Protein AF-0000000081110186 (afdb_homodimer)

Organism: NCBI:txid173218

Nearest PDB structures (foldseek):
  8xgl-assembly1_B  TM=8.588E-01  e=2.793E-09  Pyricularia oryzae
  8xgl-assembly1_A  TM=8.342E-01  e=3.459E-09  Pyricularia oryzae
  4ziu-assembly1_A  TM=5.899E-01  e=5.232E-03  Escherichia coli K-12
  7w9m-assembly1_B  TM=4.575E-01  e=4.690E-02  Homo sapiens
  5mhl-assembly2_B  TM=5.169E-01  e=7.989E-01  Homo sapiens

pLDDT: mean 92.13, std 15.27, range [37.5, 98.94]

Secondary structure (DSSP, 8-state):
---------------EEEEEEEEEESEE-TT-EEEEEEEEEEESS-EEEEEEEEEEEETT--TT--SEEEEEEE-TGGGSS-SS-EEEEEE--TTPPSEEEEEEEEEEEEETTTTEEEEEEEEEEEEE-SS--S-EEEEE-/---------------EEEEEEEEEESEE-TT-EEEEEEEEEEESS-EEEEEEEEEEEETT--TT--SEEEEEEE-TGGGSS-SS-EEEEEE--TTPPSEEEEEEEEEEEEETTTTEEEEEEEEEEEEE-SS--S-EEEEE-

InterPro domains:
  IPR045469 Nis1-like [PF19271] (15-127)

Foldseek 3Di:
DPPPPPPPPPPPQPWFKDFWKKKWFQEAEAFDKGKIKTAMATDSFFKFWFKKWKAKDPDPDDPPDRHHTFDMDTCGPVNGRDNDIDIDITTHHNPHDWFKMKMKMWIWMFDDPVTHIDIDMWMDIHTYDNHTDPDMDMTTD/DPPPPPPPPPPPQPWFKAFWKKKWFQEAEAFDKGKIKGAMATDSFFKFWFKKWKAKDPDPDDPPDRHHTFDMDTCGPVNGRDNDIDIDITTHHNPHDWFKMKMKMWIWMFDDPVTDIDIDMWIDIHTYDNHTDPDMDMTTD

Structure (mmCIF, N/CA/C/O backbone):
data_AF-0000000081110186-model_v1
#
loop_
_entity.id
_entity.type
_entity.pdbx_description
1 polymer 'Secreted protein NIS1'
#
loop_
_atom_site.group_PDB
_atom_site.id
_atom_site.type_symbol
_atom_site.label_atom_id
_atom_site.label_alt_id
_atom_site.label_comp_id
_atom_site.label_asym_id
_atom_site.label_entity_id
_atom_site.label_seq_id
_atom_site.pdbx_PDB_ins_code
_atom_site.Cartn_x
_atom_site.Cartn_y
_atom_site.Cartn_z
_atom_site.occupancy
_atom_site.B_iso_or_equiv
_atom_site.auth_seq_id
_atom_site.auth_comp_id
_atom_site.auth_asym_id
_atom_site.auth_atom_id
_atom_site.pdbx_PDB_model_num
ATOM 1 N N . MET A 1 1 ? 38.062 41.219 8.625 1 37.5 1 MET A N 1
ATOM 2 C CA . MET A 1 1 ? 38 40.125 7.633 1 37.5 1 MET A CA 1
ATOM 3 C C . MET A 1 1 ? 37.094 39 8.117 1 37.5 1 MET A C 1
ATOM 5 O O . MET A 1 1 ? 37.406 38.312 9.078 1 37.5 1 MET A O 1
ATOM 9 N N . LEU A 1 2 ? 35.719 39.219 8.242 1 40.12 2 LEU A N 1
ATOM 10 C CA . LEU A 1 2 ? 34.656 38.344 8.719 1 40.12 2 LEU A CA 1
ATOM 11 C C . LEU A 1 2 ? 34.562 37.062 7.871 1 40.12 2 LEU A C 1
ATOM 13 O O . LEU A 1 2 ? 34.344 37.156 6.656 1 40.12 2 LEU A O 1
ATOM 17 N N . PHE A 1 3 ? 35.469 36.062 8.164 1 45.97 3 PHE A N 1
ATOM 18 C CA . PHE A 1 3 ? 35.375 34.75 7.551 1 45.97 3 PHE A CA 1
ATOM 19 C C . PHE A 1 3 ? 33.969 34.219 7.617 1 45.97 3 PHE A C 1
ATOM 21 O O . PHE A 1 3 ? 33.406 34 8.703 1 45.97 3 PHE A O 1
ATOM 28 N N . ASN A 1 4 ? 33.125 34.531 6.695 1 43.5 4 ASN A N 1
ATOM 29 C CA . ASN A 1 4 ? 31.828 33.906 6.449 1 43.5 4 ASN A CA 1
ATOM 30 C C . ASN A 1 4 ? 31.969 32.375 6.328 1 43.5 4 ASN A C 1
ATOM 32 O O . ASN A 1 4 ? 32.5 31.875 5.332 1 43.5 4 ASN A O 1
ATOM 36 N N . VAL A 1 5 ? 32.219 31.703 7.426 1 47.94 5 VAL A N 1
ATOM 37 C CA . VAL A 1 5 ? 32.188 30.25 7.332 1 47.94 5 VAL A CA 1
ATOM 38 C C . VAL A 1 5 ? 30.781 29.812 6.926 1 47.94 5 VAL A C 1
ATOM 40 O O . VAL A 1 5 ? 29.844 29.875 7.723 1 47.94 5 VAL A O 1
ATOM 43 N N . ALA A 1 6 ? 30.469 30 5.668 1 47.84 6 ALA A N 1
ATOM 44 C CA . ALA A 1 6 ? 29.281 29.312 5.172 1 47.84 6 ALA A CA 1
ATOM 45 C C . ALA A 1 6 ? 29.281 27.844 5.582 1 47.84 6 ALA A C 1
ATOM 47 O O . ALA A 1 6 ? 30.219 27.109 5.27 1 47.84 6 ALA A O 1
ATOM 48 N N . ALA A 1 7 ? 28.609 27.469 6.625 1 50.12 7 ALA A N 1
ATOM 49 C CA . ALA A 1 7 ? 28.375 26.062 6.93 1 50.12 7 ALA A CA 1
ATOM 50 C C . ALA A 1 7 ? 27.984 25.297 5.672 1 50.12 7 ALA A C 1
ATOM 52 O O . ALA A 1 7 ? 26.938 25.547 5.074 1 50.12 7 ALA A O 1
ATOM 53 N N . ILE A 1 8 ? 28.969 24.844 4.855 1 45.97 8 ILE A N 1
ATOM 54 C CA . ILE A 1 8 ? 28.641 23.891 3.809 1 45.97 8 ILE A CA 1
ATOM 55 C C . ILE A 1 8 ? 27.812 22.75 4.395 1 45.97 8 ILE A C 1
ATOM 57 O O . ILE A 1 8 ? 28.297 21.984 5.238 1 45.97 8 ILE A O 1
ATOM 61 N N . ALA A 1 9 ? 26.562 22.953 4.609 1 44.81 9 ALA A N 1
ATOM 62 C CA . ALA A 1 9 ? 25.75 21.781 4.891 1 44.81 9 ALA A CA 1
ATOM 63 C C . ALA A 1 9 ? 26.141 20.609 4 1 44.81 9 ALA A C 1
ATOM 65 O O . ALA A 1 9 ? 25.984 20.656 2.779 1 44.81 9 ALA A O 1
ATOM 66 N N . SER A 1 10 ? 27.203 19.938 4.285 1 43.94 10 SER A N 1
ATOM 67 C CA . SER A 1 10 ? 27.5 18.688 3.584 1 43.94 10 SER A CA 1
ATOM 68 C C . SER A 1 10 ? 26.234 17.891 3.332 1 43.94 10 SER A C 1
ATOM 70 O O . SER A 1 10 ? 25.547 17.484 4.273 1 43.94 10 SER A O 1
ATOM 72 N N . LEU A 1 11 ? 25.484 18.172 2.27 1 50.16 11 LEU A N 1
ATOM 73 C CA . LEU A 1 11 ? 24.484 17.203 1.855 1 50.16 11 LEU A CA 1
ATOM 74 C C . LEU A 1 11 ? 24.984 15.773 2.045 1 50.16 11 LEU A C 1
ATOM 76 O O . LEU A 1 11 ? 25.781 15.281 1.242 1 50.16 11 LEU A O 1
ATOM 80 N N . LEU A 1 12 ? 25.422 15.398 3.279 1 47.81 12 LEU A N 1
ATOM 81 C CA . LEU A 1 12 ? 25.656 13.969 3.43 1 47.81 12 LEU A CA 1
ATOM 82 C C . LEU A 1 12 ? 24.688 13.156 2.582 1 47.81 12 LEU A C 1
ATOM 84 O O . LEU A 1 12 ? 23.469 13.273 2.746 1 47.81 12 LEU A O 1
ATOM 88 N N . ALA A 1 13 ? 25.094 12.883 1.358 1 53.81 13 ALA A N 1
ATOM 89 C CA . ALA A 1 13 ? 24.375 12.031 0.417 1 53.81 13 ALA A CA 1
ATOM 90 C C . ALA A 1 13 ? 23.906 10.742 1.091 1 53.81 13 ALA A C 1
ATOM 92 O O . ALA A 1 13 ? 24.734 9.898 1.467 1 53.81 13 ALA A O 1
ATOM 93 N N . VAL A 1 14 ? 22.922 10.805 2.137 1 62.5 14 VAL A N 1
ATOM 94 C CA . VAL A 1 14 ? 22.375 9.562 2.68 1 62.5 14 VAL A CA 1
ATOM 95 C C . VAL A 1 14 ? 22.062 8.594 1.541 1 62.5 14 VAL A C 1
ATOM 97 O O . VAL A 1 14 ? 21.469 8.992 0.531 1 62.5 14 VAL A O 1
ATOM 100 N N . ALA A 1 15 ? 22.828 7.543 1.383 1 73.38 15 ALA A N 1
ATOM 101 C CA . ALA A 1 15 ? 22.594 6.492 0.393 1 73.38 15 ALA A CA 1
ATOM 102 C C . ALA A 1 15 ? 21.109 6.129 0.319 1 73.38 15 ALA A C 1
ATOM 104 O O . ALA A 1 15 ? 20.469 5.902 1.349 1 73.38 15 ALA A O 1
ATOM 105 N N . ASN A 1 16 ? 20.516 6.402 -0.708 1 90.75 16 ASN A N 1
ATOM 106 C CA . ASN A 1 16 ? 19.125 6.043 -0.967 1 90.75 16 ASN A CA 1
ATOM 107 C C . ASN A 1 16 ? 19.016 4.789 -1.831 1 90.75 16 ASN A C 1
ATOM 109 O O . ASN A 1 16 ? 19.969 4.422 -2.516 1 90.75 16 ASN A O 1
ATOM 113 N N . ALA A 1 17 ? 17.969 4.051 -1.608 1 96.38 17 ALA A N 1
ATOM 114 C CA . ALA A 1 17 ? 17.688 2.85 -2.387 1 96.38 17 ALA A CA 1
ATOM 115 C C . ALA A 1 17 ? 16.219 2.803 -2.803 1 96.38 17 ALA A C 1
ATOM 117 O O . ALA A 1 17 ? 15.383 3.506 -2.232 1 96.38 17 ALA A O 1
ATOM 118 N N . ARG A 1 18 ? 15.969 2.039 -3.832 1 97.44 18 ARG A N 1
ATOM 119 C CA . ARG A 1 18 ? 14.602 1.788 -4.277 1 97.44 18 ARG A CA 1
ATOM 120 C C . ARG A 1 18 ? 14.422 0.338 -4.711 1 97.44 18 ARG A C 1
ATOM 122 O O . ARG A 1 18 ? 15.406 -0.37 -4.945 1 97.44 18 ARG A O 1
ATOM 129 N N . ILE A 1 19 ? 13.219 -0.135 -4.738 1 98.44 19 ILE A N 1
ATOM 130 C CA . ILE A 1 19 ? 12.891 -1.466 -5.238 1 98.44 19 ILE A CA 1
ATOM 131 C C . ILE A 1 19 ? 12.797 -1.438 -6.762 1 98.44 19 ILE A C 1
ATOM 133 O O . ILE A 1 19 ? 12.148 -0.558 -7.332 1 98.44 19 ILE A O 1
ATOM 137 N N . VAL A 1 20 ? 13.375 -2.455 -7.406 1 98.5 20 VAL A N 1
ATOM 138 C CA . VAL A 1 20 ? 13.461 -2.332 -8.859 1 98.5 20 VAL A CA 1
ATOM 139 C C . VAL A 1 20 ? 12.945 -3.607 -9.516 1 98.5 20 VAL A C 1
ATOM 141 O O . VAL A 1 20 ? 12.844 -3.682 -10.742 1 98.5 20 VAL A O 1
ATOM 144 N N . GLY A 1 21 ? 12.664 -4.645 -8.703 1 98.69 21 GLY A N 1
ATOM 145 C CA . GLY A 1 21 ? 12.234 -5.883 -9.336 1 98.69 21 GLY A CA 1
ATOM 146 C C . GLY A 1 21 ? 11.93 -6.988 -8.344 1 98.69 21 GLY A C 1
ATOM 147 O O . GLY A 1 21 ? 11.945 -6.758 -7.129 1 98.69 21 GLY A O 1
ATOM 148 N N . ILE A 1 22 ? 11.617 -8.133 -8.906 1 98.94 22 ILE A N 1
ATOM 149 C CA . ILE A 1 22 ? 11.414 -9.336 -8.109 1 98.94 22 ILE A CA 1
ATOM 150 C C . ILE A 1 22 ? 12.141 -10.508 -8.758 1 98.94 22 ILE A C 1
ATOM 152 O O . ILE A 1 22 ? 12.43 -10.492 -9.953 1 98.94 22 ILE A O 1
ATOM 156 N N . SER A 1 23 ? 12.43 -11.461 -7.926 1 98.94 23 SER A N 1
ATOM 157 C CA . SER A 1 23 ? 13.055 -12.711 -8.344 1 98.94 23 SER A CA 1
ATOM 158 C C . SER A 1 23 ? 12.406 -13.914 -7.66 1 98.94 23 SER A C 1
ATOM 160 O O . SER A 1 23 ? 12.148 -13.883 -6.457 1 98.94 23 SER A O 1
ATOM 162 N N 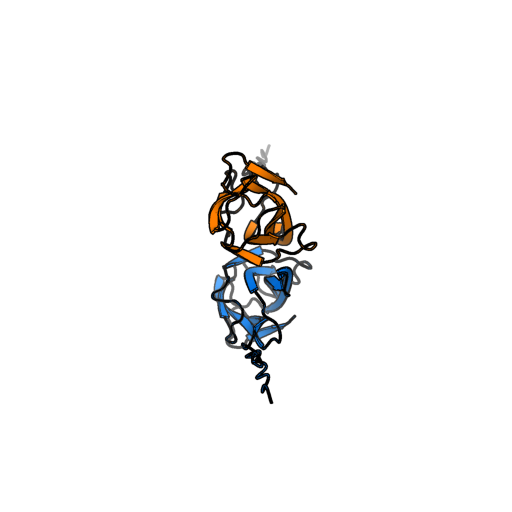. VAL A 1 24 ? 12.094 -14.906 -8.469 1 98.94 24 VAL A N 1
ATOM 163 C CA . VAL A 1 24 ? 11.477 -16.125 -7.973 1 98.94 24 VAL A CA 1
ATOM 164 C C . VAL A 1 24 ? 12.109 -17.344 -8.641 1 98.94 24 VAL A C 1
ATOM 166 O O . VAL A 1 24 ? 12.812 -17.203 -9.648 1 98.94 24 VAL A O 1
ATOM 169 N N . PRO A 1 25 ? 11.852 -18.562 -8.07 1 98.88 25 PRO A N 1
ATOM 170 C CA . PRO A 1 25 ? 12.352 -19.75 -8.773 1 98.88 25 PRO A CA 1
ATOM 171 C C . PRO A 1 25 ? 11.781 -19.875 -10.188 1 98.88 25 PRO A C 1
ATOM 173 O O . PRO A 1 25 ? 10.609 -19.562 -10.414 1 98.88 25 PRO A O 1
ATOM 176 N N . GLU A 1 26 ? 12.57 -20.422 -11.117 1 98.75 26 GLU A N 1
ATOM 177 C CA . GLU A 1 26 ? 12.156 -20.594 -12.508 1 98.75 26 GLU A CA 1
ATOM 178 C C . GLU A 1 26 ? 11.023 -21.609 -12.625 1 98.75 26 GLU A C 1
ATOM 180 O O . GLU A 1 26 ? 10.133 -21.453 -13.461 1 98.75 26 GLU A O 1
ATOM 185 N N . THR A 1 27 ? 11.109 -22.625 -11.945 1 98.88 27 THR A N 1
ATOM 186 C CA . THR A 1 27 ? 10.102 -23.672 -11.844 1 98.88 27 THR A CA 1
ATOM 187 C C . THR A 1 27 ? 9.578 -23.781 -10.414 1 98.88 27 THR A C 1
ATOM 189 O O . THR A 1 27 ? 10.359 -23.734 -9.461 1 98.88 27 THR A O 1
ATOM 192 N N . ILE A 1 28 ? 8.344 -23.891 -10.227 1 98.94 28 ILE A N 1
ATOM 193 C CA . ILE A 1 28 ? 7.754 -23.922 -8.891 1 98.94 28 ILE A CA 1
ATOM 194 C C . ILE A 1 28 ? 6.734 -25.062 -8.805 1 98.94 28 ILE A C 1
ATOM 196 O O . ILE A 1 28 ? 5.875 -25.188 -9.68 1 98.94 28 ILE A O 1
ATOM 200 N N . ALA A 1 29 ? 6.805 -25.875 -7.785 1 98.88 29 ALA A N 1
ATOM 201 C CA . ALA A 1 29 ? 5.852 -26.953 -7.574 1 98.88 29 ALA A CA 1
ATOM 202 C C . ALA A 1 29 ? 4.516 -26.422 -7.059 1 98.88 29 ALA A C 1
ATOM 204 O O . ALA A 1 29 ? 4.484 -25.547 -6.188 1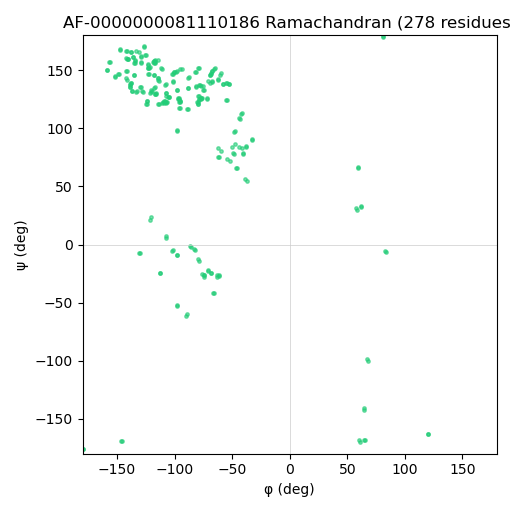 98.88 29 ALA A O 1
ATOM 205 N N . PRO A 1 30 ? 3.428 -26.969 -7.633 1 98.5 30 PRO A N 1
ATOM 206 C CA . PRO A 1 30 ? 2.141 -26.578 -7.047 1 98.5 30 PRO A CA 1
ATOM 207 C C . PRO A 1 30 ? 2.09 -26.797 -5.539 1 98.5 30 PRO A C 1
ATOM 209 O O . PRO A 1 30 ? 2.637 -27.781 -5.035 1 98.5 30 PRO A O 1
ATOM 212 N N . GLY A 1 31 ? 1.505 -25.797 -4.832 1 98.38 31 GLY A N 1
ATOM 213 C CA . GLY A 1 31 ? 1.296 -25.938 -3.4 1 98.38 31 GLY A CA 1
ATOM 214 C C . GLY A 1 31 ? 2.516 -25.578 -2.578 1 98.38 31 GLY A C 1
ATOM 215 O O . GLY A 1 31 ? 2.447 -25.5 -1.35 1 98.38 31 GLY A O 1
ATOM 216 N N . SER A 1 32 ? 3.607 -25.328 -3.188 1 98.44 32 SER A N 1
ATOM 217 C CA . SER A 1 32 ? 4.832 -25.031 -2.449 1 98.44 32 SER A CA 1
ATOM 218 C C . SER A 1 32 ? 4.875 -23.578 -2.002 1 98.44 32 SER A C 1
ATOM 220 O O . SER A 1 32 ? 4.277 -22.719 -2.641 1 98.44 32 SER A O 1
ATOM 222 N N . THR A 1 33 ? 5.496 -23.344 -0.88 1 98.81 33 THR A N 1
ATOM 223 C CA . THR A 1 33 ? 5.91 -22.016 -0.446 1 98.81 33 THR A CA 1
ATOM 224 C C . THR A 1 33 ? 7.363 -21.75 -0.83 1 98.81 33 THR A C 1
ATOM 226 O O . THR A 1 33 ? 8.258 -22.531 -0.484 1 98.81 33 THR A O 1
ATOM 229 N N . VAL A 1 34 ? 7.586 -20.703 -1.564 1 98.88 34 VAL A N 1
ATOM 230 C CA . VAL A 1 34 ? 8.938 -20.406 -2.039 1 98.88 34 VAL A CA 1
ATOM 231 C C . VAL A 1 34 ? 9.336 -19 -1.623 1 98.88 34 VAL A C 1
ATOM 233 O O . VAL A 1 34 ? 8.484 -18.188 -1.239 1 98.88 34 VAL A O 1
ATOM 236 N N . SER A 1 35 ? 10.625 -18.734 -1.682 1 98.69 35 SER A N 1
ATOM 237 C CA . SER A 1 35 ? 11.125 -17.375 -1.485 1 98.69 35 SER A CA 1
ATOM 238 C C . SER A 1 35 ? 10.953 -16.531 -2.748 1 98.69 35 SER A C 1
ATOM 240 O O . SER A 1 35 ? 11.32 -16.969 -3.842 1 98.69 35 SER A O 1
ATOM 242 N N . ALA A 1 36 ? 10.375 -15.445 -2.594 1 98.88 36 ALA A N 1
ATOM 243 C CA . ALA A 1 36 ? 10.43 -14.359 -3.57 1 98.88 36 ALA A CA 1
ATOM 244 C C . ALA A 1 36 ? 11.352 -13.242 -3.094 1 98.88 36 ALA A C 1
ATOM 246 O O . ALA A 1 36 ? 11.242 -12.781 -1.953 1 98.88 36 ALA A O 1
ATOM 247 N N . THR A 1 37 ? 12.258 -12.898 -3.918 1 98.88 37 THR A N 1
ATOM 248 C CA . THR A 1 37 ? 13.18 -11.82 -3.566 1 98.88 37 THR A CA 1
ATOM 249 C C . THR A 1 37 ? 12.719 -10.5 -4.176 1 98.88 37 THR A C 1
ATOM 251 O O . THR A 1 37 ? 12.445 -10.422 -5.375 1 98.88 37 THR A O 1
ATOM 254 N N . VAL A 1 38 ? 12.562 -9.461 -3.354 1 98.94 38 VAL A N 1
ATOM 255 C CA . VAL A 1 38 ? 12.359 -8.086 -3.781 1 98.94 38 VAL A CA 1
ATOM 256 C C . VAL A 1 38 ? 13.703 -7.387 -3.938 1 98.94 38 VAL A C 1
ATOM 258 O O . VAL A 1 38 ? 14.445 -7.223 -2.963 1 98.94 38 VAL A O 1
ATOM 261 N N . LEU A 1 39 ? 13.969 -7.008 -5.156 1 98.88 39 LEU A N 1
ATOM 262 C CA . LEU A 1 39 ? 15.289 -6.508 -5.512 1 98.88 39 LEU A CA 1
ATOM 263 C C . LEU A 1 39 ? 15.383 -5.004 -5.297 1 98.88 39 LEU A C 1
ATOM 265 O O . LEU A 1 39 ? 14.469 -4.262 -5.66 1 98.88 39 LEU A O 1
ATOM 269 N N . THR A 1 40 ? 16.469 -4.645 -4.688 1 98.25 40 THR A N 1
ATOM 270 C CA . THR A 1 40 ? 16.703 -3.229 -4.441 1 98.25 40 THR A CA 1
ATOM 271 C C . THR A 1 40 ? 17.953 -2.754 -5.176 1 98.25 40 THR A C 1
ATOM 273 O O . THR A 1 40 ? 18.766 -3.57 -5.621 1 98.25 40 THR A O 1
ATOM 276 N N . GLU A 1 41 ? 18.047 -1.489 -5.43 1 97.12 41 GLU A N 1
ATOM 277 C CA . GLU A 1 41 ? 19.25 -0.868 -5.98 1 97.12 41 GLU A CA 1
ATOM 278 C C . GLU A 1 41 ? 19.484 0.508 -5.363 1 97.12 41 GLU A C 1
ATOM 280 O O . GLU A 1 41 ? 18.562 1.114 -4.809 1 97.12 41 GLU A O 1
ATOM 285 N N . ASN A 1 42 ? 20.703 0.949 -5.477 1 96 42 ASN A N 1
ATOM 286 C CA . ASN A 1 42 ? 21 2.328 -5.105 1 96 42 ASN A CA 1
ATOM 287 C C . ASN A 1 42 ? 20.234 3.32 -5.98 1 96 42 ASN A C 1
ATOM 289 O O . ASN A 1 42 ? 20.047 3.08 -7.172 1 96 42 ASN A O 1
ATOM 293 N N . TYR A 1 43 ? 19.828 4.324 -5.297 1 94.44 43 TYR A N 1
ATOM 294 C CA . TYR A 1 43 ? 19.062 5.34 -6.004 1 94.44 43 TYR A CA 1
ATOM 295 C C . TYR A 1 43 ? 19.422 6.738 -5.516 1 94.44 43 TYR A C 1
ATOM 297 O O . TYR A 1 43 ? 19.797 6.918 -4.355 1 94.44 43 TYR A O 1
ATOM 305 N N . ILE A 1 44 ? 19.359 7.727 -6.324 1 90.06 44 ILE A N 1
ATOM 306 C CA . ILE A 1 44 ? 19.812 9.086 -6.039 1 90.06 44 ILE A CA 1
ATOM 307 C C . ILE A 1 44 ? 18.828 9.773 -5.105 1 90.06 44 ILE A C 1
ATOM 309 O O . ILE A 1 44 ? 19.203 10.641 -4.312 1 90.06 44 ILE A O 1
ATOM 313 N N . GLN A 1 45 ? 17.609 9.352 -5.184 1 90.94 45 GLN A N 1
ATOM 314 C CA . GLN A 1 45 ? 16.594 10.008 -4.375 1 90.94 45 GLN A CA 1
ATOM 315 C C . GLN A 1 45 ? 16.016 9.055 -3.328 1 90.94 45 GLN A C 1
ATOM 317 O O . GLN A 1 45 ? 16.078 7.84 -3.494 1 90.94 45 GLN A O 1
ATOM 322 N N . SER A 1 46 ? 15.445 9.68 -2.318 1 88.56 46 SER A N 1
ATOM 323 C CA . SER A 1 46 ? 14.727 8.867 -1.34 1 88.56 46 SER A CA 1
ATOM 324 C C . SER A 1 46 ? 13.391 8.383 -1.895 1 88.56 46 SER A C 1
ATOM 326 O O . SER A 1 46 ? 12.695 9.133 -2.584 1 88.56 46 SER A O 1
ATOM 328 N N . VAL A 1 47 ? 13.172 7.133 -1.691 1 95.31 47 VAL A N 1
ATOM 329 C CA . VAL A 1 47 ? 11.898 6.527 -2.068 1 95.31 47 VAL A CA 1
ATOM 330 C C . VAL A 1 47 ? 11.234 5.902 -0.841 1 95.31 47 VAL A C 1
ATOM 332 O O . VAL A 1 47 ? 11.906 5.254 -0.033 1 95.31 47 VAL A O 1
ATOM 335 N N . TYR A 1 48 ? 9.984 6.215 -0.638 1 97.5 48 TYR A N 1
ATOM 336 C CA . TYR A 1 48 ? 9.195 5.57 0.402 1 97.5 48 TYR A CA 1
ATOM 337 C C . TYR A 1 48 ? 8.352 4.438 -0.177 1 97.5 48 TYR A C 1
ATOM 339 O O . TYR A 1 48 ? 7.301 4.68 -0.774 1 97.5 48 TYR A O 1
ATOM 347 N N . ASP A 1 49 ? 8.805 3.195 -0.061 1 98.62 49 ASP A N 1
ATOM 348 C CA . ASP A 1 49 ? 8.031 2.023 -0.464 1 98.62 49 ASP A CA 1
ATOM 349 C C . ASP A 1 49 ? 7.016 1.638 0.609 1 98.62 49 ASP A C 1
ATOM 351 O O . ASP A 1 49 ? 7.391 1.319 1.739 1 98.62 49 ASP A O 1
ATOM 355 N N . VAL A 1 50 ? 5.754 1.597 0.215 1 98.88 50 VAL A N 1
ATOM 356 C CA . VAL A 1 50 ? 4.703 1.51 1.221 1 98.88 50 VAL A CA 1
ATOM 357 C C . VAL A 1 50 ? 4.262 0.057 1.383 1 98.88 50 VAL A C 1
ATOM 359 O O . VAL A 1 50 ? 4.203 -0.459 2.502 1 98.88 50 VAL A O 1
ATOM 362 N N . ALA A 1 51 ? 3.912 -0.601 0.327 1 98.94 51 ALA A N 1
ATOM 363 C CA . ALA A 1 51 ? 3.389 -1.964 0.358 1 98.94 51 ALA A CA 1
ATOM 364 C C . ALA A 1 51 ? 3.613 -2.668 -0.977 1 98.94 51 ALA A C 1
ATOM 366 O O . ALA A 1 51 ? 3.773 -2.016 -2.012 1 98.94 51 ALA A O 1
ATOM 367 N N . ILE A 1 52 ? 3.629 -3.949 -0.959 1 98.94 52 ILE A N 1
ATOM 368 C CA . ILE A 1 52 ? 3.783 -4.758 -2.164 1 98.94 52 ILE A CA 1
ATOM 369 C C . ILE A 1 52 ? 2.818 -5.941 -2.119 1 98.94 52 ILE A C 1
ATOM 371 O O . ILE A 1 52 ? 2.594 -6.523 -1.058 1 98.94 52 ILE A O 1
ATOM 375 N N . VAL A 1 53 ? 2.211 -6.262 -3.186 1 98.94 53 VAL A N 1
ATOM 376 C CA . VAL A 1 53 ? 1.302 -7.395 -3.34 1 98.94 53 VAL A CA 1
ATOM 377 C C . VAL A 1 53 ? 1.834 -8.344 -4.41 1 98.94 53 VAL A C 1
ATOM 379 O O . VAL A 1 53 ? 2.246 -7.902 -5.488 1 98.94 53 VAL A O 1
ATOM 382 N N . PHE A 1 54 ? 1.867 -9.625 -4.133 1 98.88 54 PHE A N 1
ATOM 383 C CA . PHE A 1 54 ? 2.207 -10.648 -5.113 1 98.88 54 PHE A CA 1
ATOM 384 C C . PHE A 1 54 ? 0.951 -11.336 -5.641 1 98.88 54 PHE A C 1
ATOM 386 O O . PHE A 1 54 ? 0.022 -11.609 -4.879 1 98.88 54 PHE A O 1
ATOM 393 N N . GLY A 1 55 ? 0.957 -11.594 -6.895 1 98.69 55 GLY A N 1
ATOM 394 C CA . GLY A 1 55 ? -0.133 -12.289 -7.559 1 98.69 55 GLY A CA 1
ATOM 395 C C . GLY A 1 55 ? 0.335 -13.461 -8.406 1 98.69 55 GLY A C 1
ATOM 396 O O . GLY A 1 55 ? 1.524 -13.578 -8.711 1 98.69 55 GLY A O 1
ATOM 397 N N . TYR A 1 56 ? -0.625 -14.32 -8.695 1 98.62 56 TYR A N 1
ATOM 398 C CA . TYR A 1 56 ? -0.432 -15.516 -9.516 1 98.62 56 TYR A CA 1
ATOM 399 C C . TYR A 1 56 ? -1.482 -15.594 -10.617 1 98.62 56 TYR A C 1
ATOM 401 O O . TYR A 1 56 ? -2.666 -15.352 -10.375 1 98.62 56 TYR A O 1
ATOM 409 N N . ALA A 1 57 ? -1.017 -15.906 -11.773 1 98.25 57 ALA A N 1
ATOM 410 C CA . ALA A 1 57 ? -1.933 -16.203 -12.875 1 98.25 57 ALA A CA 1
ATOM 411 C C . ALA A 1 57 ? -1.438 -17.406 -13.688 1 98.25 57 ALA A C 1
ATOM 413 O O . ALA A 1 57 ? -0.239 -17.531 -13.953 1 98.25 57 ALA A O 1
ATOM 414 N N . ASN A 1 58 ? -2.35 -18.25 -14.031 1 97.06 58 ASN A N 1
ATOM 415 C CA . ASN A 1 58 ? -2.006 -19.281 -15 1 97.06 58 ASN A CA 1
ATOM 416 C C . ASN A 1 58 ? -1.777 -18.688 -16.391 1 97.06 58 ASN A C 1
ATOM 418 O O . ASN A 1 58 ? -2.436 -17.719 -16.766 1 97.06 58 ASN A O 1
ATOM 422 N N . GLY A 1 59 ? -0.863 -19.266 -17.125 1 97.25 59 GLY A N 1
ATOM 423 C CA . GLY A 1 59 ? -0.58 -18.797 -18.469 1 97.25 59 GLY A CA 1
ATOM 424 C C . GLY A 1 59 ? -0.02 -17.375 -18.484 1 97.25 59 GLY A C 1
ATOM 425 O O . GLY A 1 59 ? 0.876 -17.047 -17.703 1 97.25 59 GLY A O 1
ATOM 426 N N . ALA A 1 60 ? -0.428 -16.562 -19.5 1 95 60 ALA A N 1
ATOM 427 C CA . ALA A 1 60 ? 0.152 -15.234 -19.719 1 95 60 ALA A CA 1
ATOM 428 C C . ALA A 1 60 ? -0.486 -14.195 -18.797 1 95 60 ALA A C 1
ATOM 430 O O . ALA A 1 60 ? 0.008 -13.07 -18.688 1 95 60 ALA A O 1
ATOM 431 N N . GLY A 1 61 ? -1.476 -14.586 -18.047 1 94.19 61 GLY A N 1
ATOM 432 C CA . GLY A 1 61 ? -2.174 -13.609 -17.219 1 94.19 61 GLY A CA 1
ATOM 433 C C . GLY A 1 61 ? -2.824 -12.508 -18.031 1 94.19 61 GLY A C 1
ATOM 434 O O . GLY A 1 61 ? -3.072 -12.664 -19.219 1 94.19 61 GLY A O 1
ATOM 435 N N . TRP A 1 62 ? -3.293 -11.469 -17.328 1 93.25 62 TRP A N 1
ATOM 436 C CA . TRP A 1 62 ? -3.922 -10.297 -17.922 1 93.25 62 TRP A CA 1
ATOM 437 C C . TRP A 1 62 ? -3.066 -9.055 -17.688 1 93.25 62 TRP A C 1
ATOM 439 O O . TRP A 1 62 ? -2.465 -8.883 -16.625 1 93.25 62 TRP A O 1
ATOM 449 N N . PRO A 1 63 ? -3.014 -8.172 -18.641 1 90.31 63 PRO A N 1
ATOM 450 C CA . PRO A 1 63 ? -2.182 -6.977 -18.5 1 90.31 63 PRO A CA 1
ATOM 451 C C . PRO A 1 63 ? -2.553 -6.148 -17.266 1 90.31 63 PRO A C 1
ATOM 453 O O . PRO A 1 63 ? -3.736 -6.012 -16.938 1 90.31 63 PRO A O 1
ATOM 456 N N . GLU A 1 64 ? -1.527 -5.688 -16.594 1 90.88 64 GLU A N 1
ATOM 457 C CA . GLU A 1 64 ? -1.63 -4.746 -15.484 1 90.88 64 GLU A CA 1
ATOM 458 C C . GLU A 1 64 ? -2.51 -5.297 -14.367 1 90.88 64 GLU A C 1
ATOM 460 O O . GLU A 1 64 ? -3.281 -4.559 -13.75 1 90.88 64 GLU A O 1
ATOM 465 N N . SER A 1 65 ? -2.494 -6.562 -14.273 1 95.44 65 SER A N 1
ATOM 466 C CA . SER A 1 65 ? -3.266 -7.223 -13.227 1 95.44 65 SER A CA 1
ATOM 467 C C . SER A 1 65 ? -2.418 -8.25 -12.477 1 95.44 65 SER A C 1
ATOM 469 O O . SER A 1 65 ? -1.346 -8.633 -12.945 1 95.44 65 SER A O 1
ATOM 471 N N . LEU A 1 66 ? -2.971 -8.656 -11.336 1 98.19 66 LEU A N 1
ATOM 472 C CA . LEU A 1 66 ? -2.229 -9.586 -10.492 1 98.19 66 LEU A CA 1
ATOM 473 C C . LEU A 1 66 ? -2.756 -11.008 -10.648 1 98.19 66 LEU A C 1
ATOM 475 O O . LEU A 1 66 ? -2.148 -11.961 -10.156 1 98.19 66 LEU A O 1
ATOM 479 N N . GLY A 1 67 ? -3.848 -11.227 -11.422 1 96.69 67 GLY A N 1
ATOM 480 C CA . GLY A 1 67 ? -4.531 -12.508 -11.43 1 96.69 67 GLY A CA 1
ATOM 481 C C . GLY A 1 67 ? -5.223 -12.828 -10.117 1 96.69 67 GLY A C 1
ATOM 482 O O . GLY A 1 67 ? -6.316 -12.32 -9.852 1 96.69 67 GLY A O 1
ATOM 483 N N . SER A 1 68 ? -4.629 -13.609 -9.281 1 96.44 68 SER A N 1
ATOM 484 C CA . SER A 1 68 ? -5.047 -13.844 -7.902 1 96.44 68 SER A CA 1
ATOM 485 C C . SER A 1 68 ? -4.008 -13.32 -6.914 1 96.44 68 SER A C 1
ATOM 487 O O . SER A 1 68 ? -2.803 -13.445 -7.152 1 96.44 68 SER A O 1
ATOM 489 N N . VAL A 1 69 ? -4.527 -12.766 -5.859 1 97.88 69 VAL A N 1
ATOM 490 C CA . VAL A 1 69 ? -3.602 -12.289 -4.832 1 97.88 69 VAL A CA 1
ATOM 491 C C . VAL A 1 69 ? -3.088 -13.477 -4.016 1 97.88 69 VAL A C 1
ATOM 493 O O . VAL A 1 69 ? -3.879 -14.242 -3.461 1 97.88 69 VAL A O 1
ATOM 496 N N . ILE A 1 70 ? -1.825 -13.578 -3.936 1 97.69 70 ILE A N 1
ATOM 497 C CA . ILE A 1 70 ? -1.331 -14.703 -3.145 1 97.69 70 ILE A CA 1
ATOM 498 C C . ILE A 1 70 ? -0.648 -14.18 -1.882 1 97.69 70 ILE A C 1
ATOM 500 O O . ILE A 1 70 ? -0.515 -14.906 -0.896 1 97.69 70 ILE A O 1
ATOM 504 N N . SER A 1 71 ? -0.163 -12.969 -1.905 1 98.12 71 SER A N 1
ATOM 505 C CA . SER A 1 71 ? 0.343 -12.359 -0.679 1 98.12 71 SER A CA 1
ATOM 506 C C . SER A 1 71 ? 0.367 -10.844 -0.787 1 98.12 71 SER A C 1
ATOM 508 O O . SER A 1 71 ? 0.501 -10.289 -1.883 1 98.12 71 SER A O 1
ATOM 510 N N . SER A 1 72 ? 0.209 -10.164 0.282 1 98.69 72 SER A N 1
ATOM 511 C CA . SER A 1 72 ? 0.421 -8.727 0.43 1 98.69 72 SER A CA 1
ATOM 512 C C . SER A 1 72 ? 1.194 -8.406 1.706 1 98.69 72 SER A C 1
ATOM 514 O O . SER A 1 72 ? 1.048 -9.102 2.715 1 98.69 72 SER A O 1
ATOM 516 N N . SER A 1 73 ? 2.006 -7.391 1.622 1 98.5 73 SER A N 1
ATOM 517 C CA . SER A 1 73 ? 2.783 -7.051 2.809 1 98.5 73 SER A CA 1
ATOM 518 C C . SER A 1 73 ? 3.053 -5.551 2.883 1 98.5 73 SER A C 1
ATOM 520 O O . SER A 1 73 ? 3.209 -4.891 1.852 1 98.5 73 SER A O 1
ATOM 522 N N . TYR A 1 74 ? 3.094 -5.105 4.113 1 98.69 74 TYR A N 1
ATOM 523 C CA . TYR A 1 74 ? 3.52 -3.742 4.414 1 98.69 74 TYR A CA 1
ATOM 524 C C . TYR A 1 74 ? 5.039 -3.625 4.383 1 98.69 74 TYR A C 1
ATOM 526 O O . TYR A 1 74 ? 5.746 -4.484 4.918 1 98.69 74 TYR A O 1
ATOM 534 N N . LEU A 1 75 ? 5.531 -2.713 3.6 1 98.75 75 LEU A N 1
ATOM 535 C CA . LEU A 1 75 ? 6.945 -2.361 3.68 1 98.75 75 LEU A CA 1
ATOM 536 C C . LEU A 1 75 ? 7.168 -1.235 4.684 1 98.75 75 LEU A C 1
ATOM 538 O O . LEU A 1 75 ? 7.762 -1.452 5.746 1 98.75 75 LEU A O 1
ATOM 542 N N . GLY A 1 76 ? 6.543 -0.088 4.398 1 97.62 76 GLY A N 1
ATOM 543 C CA . GLY A 1 76 ? 6.641 1.018 5.34 1 97.62 76 GLY A CA 1
ATOM 544 C C . GLY A 1 76 ? 8.047 1.563 5.477 1 97.62 76 GLY A C 1
ATOM 545 O O . GLY A 1 76 ? 8.93 1.235 4.68 1 97.62 76 GLY A O 1
ATOM 546 N N . PRO A 1 77 ? 8.18 2.416 6.523 1 95.75 77 PRO A N 1
ATOM 547 C CA . PRO A 1 77 ? 9.477 3.088 6.66 1 95.75 77 PRO A CA 1
ATOM 548 C C . PRO A 1 77 ? 10.617 2.115 6.922 1 95.75 77 PRO A C 1
ATOM 550 O O . PRO A 1 77 ? 11.766 2.385 6.547 1 95.75 77 PRO A O 1
ATOM 553 N N . ASP A 1 78 ? 10.352 0.938 7.547 1 96.56 78 ASP A N 1
ATOM 554 C CA . ASP A 1 78 ? 11.414 0.021 7.957 1 96.56 78 ASP A CA 1
ATOM 555 C C . ASP A 1 78 ? 12 -0.714 6.758 1 96.56 78 ASP A C 1
ATOM 557 O O . ASP A 1 78 ? 13.141 -1.188 6.809 1 96.56 78 ASP A O 1
ATOM 561 N N . GLU A 1 79 ? 11.227 -0.854 5.734 1 97.69 79 GLU A N 1
ATOM 562 C CA . GLU A 1 79 ? 11.711 -1.601 4.574 1 97.69 79 GLU A CA 1
ATOM 563 C C . GLU A 1 79 ? 11.703 -0.732 3.318 1 97.69 79 GLU A C 1
ATOM 565 O O . GLU A 1 79 ? 11.578 -1.243 2.205 1 97.69 79 GLU A O 1
ATOM 570 N N . SER A 1 80 ? 11.75 0.554 3.508 1 96.38 80 SER A N 1
ATOM 571 C CA . SER A 1 80 ? 11.984 1.524 2.443 1 96.38 80 SER A CA 1
ATOM 572 C C . SER A 1 80 ? 13.422 2.037 2.475 1 96.38 80 SER A C 1
ATOM 574 O O . SER A 1 80 ? 14.023 2.148 3.545 1 96.38 80 SER A O 1
ATOM 576 N N . ASN A 1 81 ? 13.945 2.324 1.305 1 94.62 81 ASN A N 1
ATOM 577 C CA . ASN A 1 81 ? 15.281 2.902 1.187 1 94.62 81 ASN A CA 1
ATOM 578 C C . ASN A 1 81 ? 16.344 1.968 1.752 1 94.62 81 ASN A C 1
ATOM 580 O O . ASN A 1 81 ? 17.297 2.422 2.389 1 94.62 81 ASN A O 1
ATOM 584 N N . VAL A 1 82 ? 16.141 0.739 1.652 1 95.44 82 VAL A N 1
ATOM 585 C CA . VAL A 1 82 ? 17.141 -0.227 2.123 1 95.44 82 VAL A CA 1
ATOM 586 C C . VAL A 1 82 ? 17.938 -0.757 0.94 1 95.44 82 VAL A C 1
ATOM 588 O O . VAL A 1 82 ? 17.406 -0.953 -0.151 1 95.44 82 VAL A O 1
ATOM 591 N N . THR A 1 83 ? 19.156 -1.083 1.143 1 94.5 83 THR A N 1
ATOM 592 C CA . THR A 1 83 ? 20.047 -1.478 0.054 1 94.5 83 THR A CA 1
ATOM 593 C C . THR A 1 83 ? 20.141 -2.998 -0.043 1 94.5 83 THR A C 1
ATOM 595 O O . THR A 1 83 ? 20.766 -3.529 -0.961 1 94.5 83 THR A O 1
ATOM 598 N N . TYR A 1 84 ? 19.609 -3.707 0.918 1 97.31 84 TYR A N 1
ATOM 599 C CA . TYR A 1 84 ? 19.594 -5.164 0.852 1 97.31 84 TYR A CA 1
ATOM 600 C C . TYR A 1 84 ? 18.281 -5.664 0.241 1 97.31 84 TYR A C 1
ATOM 602 O O . TYR A 1 84 ? 17.25 -4.988 0.324 1 97.31 84 TYR A O 1
ATOM 610 N N . ASN A 1 85 ? 18.359 -6.742 -0.357 1 98.62 85 ASN A N 1
ATOM 611 C CA . ASN A 1 85 ? 17.156 -7.352 -0.898 1 98.62 85 ASN A CA 1
ATOM 612 C C . ASN A 1 85 ? 16.219 -7.82 0.212 1 98.62 85 ASN A C 1
ATOM 614 O O . ASN A 1 85 ? 16.672 -8.219 1.285 1 98.62 85 ASN A O 1
ATOM 618 N N . ILE A 1 86 ? 14.977 -7.793 -0.047 1 98.81 86 ILE A N 1
ATOM 619 C CA . ILE A 1 86 ? 13.961 -8.203 0.915 1 98.81 86 ILE A CA 1
ATOM 620 C C . ILE A 1 86 ? 13.367 -9.547 0.492 1 98.81 86 ILE A C 1
ATOM 622 O O . ILE A 1 86 ? 12.977 -9.727 -0.666 1 98.81 86 ILE A O 1
ATOM 626 N N . THR A 1 87 ? 13.289 -10.484 1.377 1 98.81 87 THR A N 1
ATOM 627 C CA . THR A 1 87 ? 12.711 -11.781 1.072 1 98.81 87 THR A CA 1
ATOM 628 C C . THR A 1 87 ? 11.25 -11.852 1.533 1 98.81 87 THR A C 1
ATOM 630 O O . THR A 1 87 ? 10.93 -11.406 2.637 1 98.81 87 THR A O 1
ATOM 633 N N . ARG A 1 88 ? 10.43 -12.328 0.691 1 98.81 88 ARG A N 1
ATOM 634 C CA . ARG A 1 88 ? 9.047 -12.688 1.009 1 98.81 88 ARG A CA 1
ATOM 635 C C . ARG A 1 88 ? 8.781 -14.156 0.678 1 98.81 88 ARG A C 1
ATOM 637 O O . ARG A 1 88 ? 9.383 -14.703 -0.246 1 98.81 88 ARG A O 1
ATOM 644 N N . HIS A 1 89 ? 7.836 -14.734 1.419 1 98.81 89 HIS A N 1
ATOM 645 C CA . HIS A 1 89 ? 7.418 -16.094 1.124 1 98.81 89 HIS A CA 1
ATOM 646 C C . HIS A 1 89 ? 6.035 -16.125 0.481 1 98.81 89 HIS A C 1
ATOM 648 O O . HIS A 1 89 ? 5.074 -15.602 1.043 1 98.81 89 HIS A O 1
ATOM 654 N N . ILE A 1 90 ? 6.02 -16.703 -0.666 1 98.81 90 ILE A N 1
ATOM 655 C CA . ILE A 1 90 ? 4.75 -16.797 -1.382 1 98.81 90 ILE A CA 1
ATOM 656 C C . ILE A 1 90 ? 4.379 -18.266 -1.58 1 98.81 90 ILE A C 1
ATOM 658 O O . ILE A 1 90 ? 5.25 -19.125 -1.784 1 98.81 90 ILE A O 1
ATOM 662 N N . THR A 1 91 ? 3.135 -18.562 -1.54 1 98.75 91 THR A N 1
ATOM 663 C CA . THR A 1 91 ? 2.629 -19.922 -1.72 1 98.75 91 THR A CA 1
ATOM 664 C C . THR A 1 91 ? 1.812 -20.031 -3.004 1 98.75 91 THR A C 1
ATOM 666 O O . THR A 1 91 ? 0.842 -19.297 -3.191 1 98.75 91 THR A O 1
ATOM 669 N N . ILE A 1 92 ? 2.234 -20.875 -3.857 1 98.69 92 ILE A N 1
ATOM 670 C CA . ILE A 1 92 ? 1.491 -21.156 -5.078 1 98.69 92 ILE A CA 1
ATOM 671 C C . ILE A 1 92 ? 0.321 -22.094 -4.77 1 98.69 92 ILE A C 1
ATOM 673 O O . ILE A 1 92 ? 0.471 -23.062 -4.02 1 98.69 92 ILE A O 1
ATOM 677 N N . PRO A 1 93 ? -0.83 -21.812 -5.34 1 97.81 93 PRO A N 1
ATOM 678 C CA . PRO A 1 93 ? -1.964 -22.703 -5.078 1 97.81 93 PRO A CA 1
ATOM 679 C C . PRO A 1 93 ? -1.655 -24.156 -5.402 1 97.81 93 PRO A C 1
ATOM 681 O O . PRO A 1 93 ? -1.004 -24.453 -6.41 1 97.81 93 PRO A O 1
ATOM 684 N N . ALA A 1 94 ? -2.096 -25.078 -4.551 1 97.94 94 ALA A N 1
ATOM 685 C CA . ALA A 1 94 ? -1.893 -26.5 -4.789 1 97.94 94 ALA A CA 1
ATOM 686 C C . ALA A 1 94 ? -2.586 -26.953 -6.074 1 97.94 94 ALA A C 1
ATOM 688 O O . ALA A 1 94 ? -2.172 -27.922 -6.703 1 97.94 94 ALA A O 1
ATOM 689 N N . SER A 1 95 ? -3.625 -26.25 -6.461 1 97.5 95 SER A N 1
ATOM 690 C CA . SER A 1 95 ? -4.43 -26.609 -7.629 1 97.5 95 SER A CA 1
ATOM 691 C C . SER A 1 95 ? -3.838 -26.016 -8.906 1 97.5 95 SER A C 1
ATOM 693 O O . SER A 1 95 ? -4.422 -26.141 -9.984 1 97.5 95 SER A O 1
ATOM 695 N N . ALA A 1 96 ? -2.736 -25.266 -8.75 1 98.12 96 ALA A N 1
ATOM 696 C CA . ALA A 1 96 ? -2.15 -24.641 -9.938 1 98.12 96 ALA A CA 1
ATOM 697 C C . ALA A 1 96 ? -1.855 -25.672 -11.016 1 98.12 96 ALA A C 1
ATOM 699 O O . ALA A 1 96 ? -1.146 -26.656 -10.766 1 98.12 96 ALA A O 1
ATOM 700 N N . PRO A 1 97 ? -2.393 -25.453 -12.188 1 98.06 97 PRO A N 1
ATOM 701 C CA . PRO A 1 97 ? -2.068 -26.406 -13.266 1 98.06 97 PRO A CA 1
ATOM 702 C C . PRO A 1 97 ? -0.608 -26.312 -13.703 1 98.06 97 PRO A C 1
ATOM 704 O O . PRO A 1 97 ? -0.029 -25.234 -13.727 1 98.06 97 PRO A O 1
ATOM 707 N N . LYS A 1 98 ? -0.082 -27.438 -14.078 1 98.44 98 LYS A N 1
ATOM 708 C CA . LYS A 1 98 ? 1.27 -27.438 -14.633 1 98.44 98 LYS A CA 1
ATOM 709 C C . LYS A 1 98 ? 1.326 -26.672 -15.953 1 98.44 98 LYS A C 1
ATOM 711 O O . LYS A 1 98 ? 0.36 -26.672 -16.719 1 9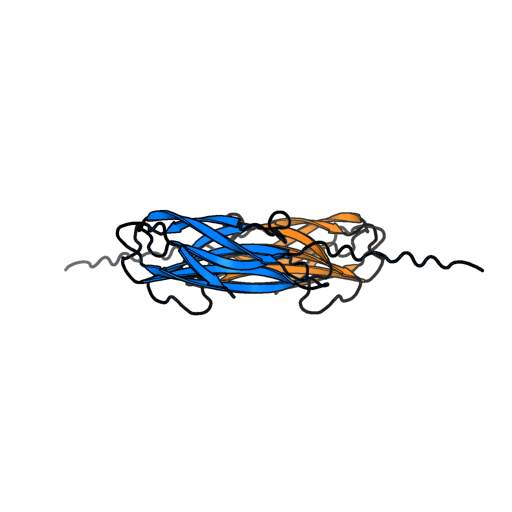8.44 98 LYS A O 1
ATOM 716 N N . GLY A 1 99 ? 2.518 -26.141 -16.172 1 98.69 99 GLY A N 1
ATOM 717 C CA . GLY A 1 99 ? 2.705 -25.344 -17.375 1 98.69 99 GLY A CA 1
ATOM 718 C C . GLY A 1 99 ? 3.115 -23.906 -17.078 1 98.69 99 GLY A C 1
ATOM 719 O O . GLY A 1 99 ? 3.66 -23.625 -16.016 1 98.69 99 GLY A O 1
ATOM 720 N N . ASP A 1 100 ? 2.947 -23.031 -18.109 1 98.69 100 ASP A N 1
ATOM 721 C CA . ASP A 1 100 ? 3.359 -21.641 -18 1 98.69 100 ASP A CA 1
ATOM 722 C C . ASP A 1 100 ? 2.479 -20.891 -16.984 1 98.69 100 ASP A C 1
ATOM 724 O O . ASP A 1 100 ? 1.265 -21.094 -16.953 1 98.69 100 ASP A O 1
ATOM 728 N N . ALA A 1 101 ? 3.07 -20.078 -16.25 1 98.69 101 ALA A N 1
ATOM 729 C CA . ALA A 1 101 ? 2.375 -19.203 -15.297 1 98.69 101 ALA A CA 1
ATOM 730 C C . ALA A 1 101 ? 3.102 -17.875 -15.141 1 98.69 101 ALA A C 1
ATOM 732 O O . ALA A 1 101 ? 4.215 -17.703 -15.648 1 98.69 101 ALA A O 1
ATOM 733 N N . LEU A 1 102 ? 2.404 -16.969 -14.516 1 98.5 102 LEU A N 1
ATOM 734 C CA . LEU A 1 102 ? 2.963 -15.648 -14.25 1 98.5 102 LEU A CA 1
ATOM 735 C C . LEU A 1 102 ? 2.924 -15.328 -12.758 1 98.5 102 LEU A C 1
ATOM 737 O O . LEU A 1 102 ? 1.883 -15.477 -12.117 1 98.5 102 LEU A O 1
ATOM 741 N N . ILE A 1 103 ? 4.082 -15.023 -12.172 1 98.56 103 ILE A N 1
ATOM 742 C CA . ILE A 1 103 ? 4.145 -14.383 -10.859 1 98.56 103 ILE A CA 1
ATOM 743 C C . ILE A 1 103 ? 4.289 -12.875 -11.031 1 98.56 103 ILE A C 1
ATOM 745 O O . ILE A 1 103 ? 5.207 -12.406 -11.703 1 98.56 103 ILE A O 1
ATOM 749 N N . SER A 1 104 ? 3.42 -12.148 -10.492 1 98.5 104 SER A N 1
ATOM 750 C CA . SER A 1 104 ? 3.439 -10.688 -10.594 1 98.5 104 SER A CA 1
ATOM 751 C C . SER A 1 104 ? 3.584 -10.047 -9.211 1 98.5 104 SER A C 1
ATOM 753 O O . SER A 1 104 ? 3.291 -10.68 -8.195 1 98.5 104 SER A O 1
ATOM 755 N N . ALA A 1 105 ? 4.039 -8.883 -9.188 1 98.75 105 ALA A N 1
ATOM 756 C CA . ALA A 1 105 ? 4.039 -8.039 -8 1 98.75 105 ALA A CA 1
ATOM 757 C C . ALA A 1 105 ? 3.66 -6.602 -8.344 1 98.75 105 ALA A C 1
ATOM 759 O O . ALA A 1 105 ? 4.086 -6.074 -9.375 1 98.75 105 ALA A O 1
ATOM 760 N N . SER A 1 106 ? 2.838 -6.02 -7.594 1 98.81 106 SER A N 1
ATOM 761 C CA . SER A 1 106 ? 2.494 -4.602 -7.656 1 98.81 106 SER A CA 1
ATOM 762 C C . SER A 1 106 ? 3.033 -3.85 -6.445 1 98.81 106 SER A C 1
ATOM 764 O O . SER A 1 106 ? 2.742 -4.211 -5.301 1 98.81 106 SER A O 1
ATOM 766 N N . LEU A 1 107 ? 3.854 -2.828 -6.715 1 98.88 107 LEU A N 1
ATOM 767 C CA . LEU A 1 107 ? 4.535 -2.055 -5.684 1 98.88 107 LEU A CA 1
ATOM 768 C C . LEU A 1 107 ? 3.949 -0.651 -5.578 1 98.88 107 LEU A C 1
ATOM 770 O O . LEU A 1 107 ? 3.879 0.074 -6.574 1 98.88 107 LEU A O 1
ATOM 774 N N . TYR A 1 108 ? 3.5 -0.327 -4.379 1 98.94 108 TYR A N 1
ATOM 775 C CA . TYR A 1 108 ? 3.062 1.022 -4.043 1 98.94 108 TYR A CA 1
ATOM 776 C C . TYR A 1 108 ? 4.184 1.81 -3.375 1 98.94 108 TYR A C 1
ATOM 778 O O . TYR A 1 108 ? 4.656 1.437 -2.299 1 98.94 108 TYR A O 1
ATOM 786 N N . SER A 1 109 ? 4.586 2.91 -4.059 1 98.69 109 SER A N 1
ATOM 787 C CA . SER A 1 109 ? 5.676 3.732 -3.543 1 98.69 109 SER A CA 1
ATOM 788 C C . SER A 1 109 ? 5.348 5.219 -3.654 1 98.69 109 SER A C 1
ATOM 790 O O . SER A 1 109 ? 4.422 5.602 -4.375 1 98.69 109 SER A O 1
ATOM 792 N N . LEU A 1 110 ? 6.047 6.047 -2.912 1 98.31 110 LEU A N 1
ATOM 793 C CA . LEU A 1 110 ? 5.992 7.504 -2.939 1 98.31 110 LEU A CA 1
ATOM 794 C C . LEU A 1 110 ? 7.332 8.094 -3.369 1 98.31 110 LEU A C 1
ATOM 796 O O . LEU A 1 110 ? 8.375 7.73 -2.828 1 98.31 110 LEU A O 1
ATOM 800 N N . TYR A 1 111 ? 7.266 8.977 -4.32 1 95.38 111 TYR A N 1
ATOM 801 C CA . TYR A 1 111 ? 8.492 9.508 -4.898 1 95.38 111 TYR A CA 1
ATOM 802 C C . TYR A 1 111 ? 8.539 11.031 -4.777 1 95.38 111 TYR A C 1
ATOM 804 O O . TYR A 1 111 ? 7.492 11.688 -4.762 1 95.38 111 TYR A O 1
ATOM 812 N N . GLY A 1 112 ? 9.812 11.547 -4.762 1 91.06 112 GLY A N 1
ATOM 813 C CA . GLY A 1 112 ? 10.062 12.977 -4.875 1 91.06 112 GLY A CA 1
ATOM 814 C C . GLY A 1 112 ? 9.875 13.719 -3.564 1 91.06 112 GLY A C 1
ATOM 815 O O . GLY A 1 112 ? 9.5 13.117 -2.555 1 91.06 112 GLY A O 1
ATOM 816 N N . ALA A 1 113 ? 10.102 14.984 -3.648 1 88.5 113 ALA A N 1
ATOM 817 C CA . ALA A 1 113 ? 10.086 15.844 -2.465 1 88.5 113 ALA A CA 1
ATOM 818 C C . ALA A 1 113 ? 8.68 15.977 -1.902 1 88.5 113 ALA A C 1
ATOM 820 O O . ALA A 1 113 ? 8.5 16.188 -0.701 1 88.5 113 ALA A O 1
ATOM 821 N N . THR A 1 114 ? 7.672 15.766 -2.777 1 92.25 114 THR A N 1
ATOM 822 C CA . THR A 1 114 ? 6.305 15.945 -2.307 1 92.25 114 THR A CA 1
ATOM 823 C C . THR A 1 114 ? 5.605 14.594 -2.162 1 92.25 114 THR A C 1
ATOM 825 O O . THR A 1 114 ? 4.391 14.531 -1.978 1 92.25 114 THR A O 1
ATOM 828 N N . TYR A 1 115 ? 6.289 13.562 -2.338 1 96.44 115 TYR A N 1
ATOM 829 C CA . TYR A 1 115 ? 5.809 12.203 -2.121 1 96.44 115 TYR A CA 1
ATOM 830 C C . TYR A 1 115 ? 4.605 11.898 -3.008 1 96.44 115 TYR A C 1
ATOM 832 O O . TYR A 1 115 ? 3.514 11.609 -2.508 1 96.44 115 TYR A O 1
ATOM 840 N N . GLY A 1 116 ? 4.879 11.875 -4.297 1 97.19 116 GLY A N 1
ATOM 841 C CA . GLY A 1 116 ? 3.875 11.461 -5.266 1 97.19 116 GLY A CA 1
ATOM 842 C C . GLY A 1 116 ? 3.682 9.961 -5.32 1 97.19 116 GLY A C 1
ATOM 843 O O . GLY A 1 116 ? 4.656 9.203 -5.41 1 97.19 116 GLY A O 1
ATOM 844 N N . PRO A 1 117 ? 2.414 9.523 -5.137 1 98.44 117 PRO A N 1
ATOM 845 C CA . PRO A 1 117 ? 2.152 8.078 -5.129 1 98.44 117 PRO A CA 1
ATOM 846 C C . PRO A 1 117 ? 2.324 7.441 -6.504 1 98.44 117 PRO A C 1
ATOM 848 O O . PRO A 1 117 ? 1.936 8.031 -7.516 1 98.44 117 PRO A O 1
ATOM 851 N N . THR A 1 118 ? 2.922 6.262 -6.555 1 98 118 THR A N 1
ATOM 852 C CA . THR A 1 118 ? 3.191 5.543 -7.793 1 98 118 THR A CA 1
ATOM 853 C C . THR A 1 118 ? 2.971 4.043 -7.609 1 98 118 THR A C 1
ATOM 855 O O . THR A 1 118 ? 3.338 3.48 -6.574 1 98 118 THR A O 1
ATOM 858 N N . ILE A 1 119 ? 2.402 3.418 -8.656 1 98.44 119 ILE A N 1
ATOM 859 C CA . ILE A 1 119 ? 2.342 1.963 -8.734 1 98.44 119 ILE A CA 1
ATOM 860 C C . ILE A 1 119 ? 3.355 1.461 -9.758 1 98.44 119 ILE A C 1
ATOM 862 O O . ILE A 1 119 ? 3.428 1.979 -10.875 1 98.44 119 ILE A O 1
ATOM 866 N N . THR A 1 120 ? 4.176 0.581 -9.422 1 98.12 120 THR A N 1
ATOM 867 C CA . THR A 1 120 ? 5.066 -0.125 -10.336 1 98.12 120 THR A CA 1
ATOM 868 C C . THR A 1 120 ? 4.734 -1.615 -10.367 1 98.12 120 THR A C 1
ATOM 870 O O . THR A 1 120 ? 4.609 -2.252 -9.32 1 98.12 120 THR A O 1
ATOM 873 N N . ASN A 1 121 ? 4.574 -2.16 -11.531 1 98.25 121 ASN A N 1
ATOM 874 C CA . ASN A 1 121 ? 4.262 -3.576 -11.688 1 98.25 121 ASN A CA 1
ATOM 875 C C . ASN A 1 121 ? 5.461 -4.355 -12.227 1 98.25 121 ASN A C 1
ATOM 877 O O . ASN A 1 121 ? 6.172 -3.881 -13.109 1 98.25 121 ASN A O 1
ATOM 881 N N . PHE A 1 122 ? 5.672 -5.539 -11.656 1 98.19 122 PHE A N 1
ATOM 882 C CA . PHE A 1 122 ? 6.656 -6.516 -12.109 1 98.19 122 PHE A CA 1
ATOM 883 C C . PHE A 1 122 ? 5.988 -7.84 -12.445 1 98.19 122 PHE A C 1
ATOM 885 O O . PHE A 1 122 ? 4.969 -8.195 -11.852 1 98.19 122 PHE A O 1
ATOM 892 N N . ASN A 1 123 ? 6.586 -8.57 -13.344 1 97.94 123 ASN A N 1
ATOM 893 C CA . ASN A 1 123 ? 6.121 -9.93 -13.562 1 97.94 123 ASN A CA 1
ATOM 894 C C . ASN A 1 123 ? 7.25 -10.836 -14.062 1 97.94 123 ASN A C 1
ATOM 896 O O . ASN A 1 123 ? 8.172 -10.367 -14.727 1 97.94 123 ASN A O 1
ATOM 900 N N . VAL A 1 124 ? 7.219 -12.047 -13.633 1 98.44 124 VAL A N 1
ATOM 901 C CA . VAL A 1 124 ? 8.148 -13.102 -14.031 1 98.44 124 VAL A CA 1
ATOM 902 C C . VAL A 1 124 ? 7.383 -14.297 -14.578 1 98.44 124 VAL A C 1
ATOM 904 O O . VAL A 1 124 ? 6.535 -14.867 -13.891 1 98.44 124 VAL A O 1
ATOM 907 N N . SER A 1 125 ? 7.66 -14.656 -15.844 1 98.44 125 SER A N 1
ATOM 908 C CA . SER A 1 125 ? 7.129 -15.906 -16.375 1 98.44 125 SER A CA 1
ATOM 909 C C . SER A 1 125 ? 7.836 -17.109 -15.766 1 98.44 125 SER A C 1
ATOM 911 O O . SER A 1 125 ? 9.062 -17.219 -15.82 1 98.44 125 SER A O 1
ATOM 913 N N . VAL A 1 126 ? 7.062 -18.031 -15.195 1 98.81 126 VAL A N 1
ATOM 914 C CA . VAL A 1 126 ? 7.637 -19.203 -14.562 1 98.81 126 VAL A CA 1
ATOM 915 C C . VAL A 1 126 ? 6.992 -20.469 -15.133 1 98.81 126 VAL A C 1
ATOM 917 O O . VAL A 1 126 ? 6.051 -20.391 -15.922 1 98.81 126 VAL A O 1
ATOM 920 N N . THR A 1 127 ? 7.539 -21.562 -14.797 1 98.81 127 THR A N 1
ATOM 921 C CA . THR A 1 127 ? 6.941 -22.859 -15.094 1 98.81 127 THR A CA 1
ATOM 922 C C . THR A 1 127 ? 6.418 -23.531 -13.82 1 98.81 127 THR A C 1
ATOM 924 O O . THR A 1 127 ? 7.141 -23.625 -12.828 1 98.81 127 THR A O 1
ATOM 927 N N . ILE A 1 128 ? 5.133 -23.844 -13.758 1 98.88 128 ILE A N 1
ATOM 928 C CA . ILE A 1 128 ? 4.633 -24.734 -12.711 1 98.88 128 ILE A CA 1
ATOM 929 C C . ILE A 1 128 ? 4.926 -26.188 -13.086 1 98.88 128 ILE A C 1
ATOM 931 O O . ILE A 1 128 ? 4.5 -26.656 -14.141 1 98.88 128 ILE A O 1
ATOM 935 N N . GLY A 1 129 ? 5.691 -26.844 -12.203 1 98.69 129 GLY A N 1
ATOM 936 C CA . GLY A 1 129 ? 6.152 -28.188 -12.531 1 98.69 129 GLY A CA 1
ATOM 937 C C . GLY A 1 129 ? 6.242 -29.109 -11.328 1 98.69 129 GLY A C 1
ATOM 938 O O . GLY A 1 129 ? 5.746 -28.766 -10.25 1 98.69 129 GLY A O 1
ATOM 939 N N . GLU A 1 130 ? 6.844 -30.25 -11.477 1 97.75 130 GLU A N 1
ATOM 940 C CA . GLU A 1 130 ? 6.855 -31.328 -10.484 1 97.75 130 GLU A CA 1
ATOM 941 C C . GLU A 1 130 ? 7.719 -30.953 -9.281 1 97.75 130 GLU A C 1
ATOM 943 O O . GLU A 1 130 ? 7.551 -31.516 -8.195 1 97.75 130 GLU A O 1
ATOM 948 N N . TYR A 1 131 ? 8.688 -30.016 -9.445 1 97.75 131 TYR A N 1
ATOM 949 C CA . TYR A 1 131 ? 9.578 -29.609 -8.367 1 97.75 131 TYR A CA 1
ATOM 950 C C . TYR A 1 131 ? 9.844 -28.109 -8.398 1 97.75 131 TYR A C 1
ATOM 952 O O . TYR A 1 131 ? 9.555 -27.453 -9.398 1 97.75 131 TYR A O 1
ATOM 960 N N . THR A 1 132 ? 10.391 -27.594 -7.344 1 98.69 132 THR A N 1
ATOM 961 C CA . THR A 1 132 ? 10.852 -26.219 -7.289 1 98.69 132 THR A CA 1
ATOM 962 C C . THR A 1 132 ? 12.344 -26.125 -7.59 1 98.69 132 THR A C 1
ATOM 964 O O . THR A 1 132 ? 13.148 -26.812 -6.949 1 98.69 132 THR A O 1
ATOM 967 N N . SER A 1 133 ? 12.672 -25.344 -8.508 1 98.56 133 SER A N 1
ATOM 968 C CA . SER A 1 133 ? 14.062 -25.281 -8.953 1 98.56 133 SER A CA 1
ATOM 969 C C . SER A 1 133 ? 14.906 -24.438 -7.996 1 98.56 133 SER A C 1
ATOM 971 O O . SER A 1 133 ? 14.391 -23.547 -7.328 1 98.56 133 SER A O 1
ATOM 973 N N . PRO A 1 134 ? 16.234 -24.688 -7.871 1 97.88 134 PRO A N 1
ATOM 974 C CA . PRO A 1 134 ? 17.141 -23.812 -7.105 1 97.88 134 PRO A CA 1
ATOM 975 C C . PRO A 1 134 ? 17.547 -22.562 -7.883 1 97.88 134 PRO A C 1
ATOM 977 O O . PRO A 1 134 ? 18.125 -21.641 -7.309 1 97.88 134 PRO A O 1
ATOM 980 N N . THR A 1 135 ? 17.312 -22.5 -9.25 1 98.25 135 THR A N 1
ATOM 981 C CA . THR A 1 135 ? 17.641 -21.344 -10.062 1 98.25 135 THR A CA 1
ATOM 982 C C . THR A 1 135 ? 16.5 -20.344 -10.078 1 98.25 135 THR A C 1
ATOM 984 O O . THR A 1 135 ? 15.328 -20.719 -10.117 1 98.25 135 THR A O 1
ATOM 987 N N . PHE A 1 136 ? 16.875 -19.109 -10.102 1 98.62 136 PHE A N 1
ATOM 988 C CA . PHE A 1 136 ? 15.906 -18.016 -10.023 1 98.62 136 PHE A CA 1
ATOM 989 C C . PHE A 1 136 ? 15.844 -17.25 -11.344 1 98.62 136 PHE A C 1
ATOM 991 O O . PHE A 1 136 ? 16.781 -17.312 -12.141 1 98.62 136 PHE A O 1
ATOM 998 N N . LYS A 1 137 ? 14.734 -16.719 -11.555 1 98.44 137 LYS A N 1
ATOM 999 C CA . LYS A 1 137 ? 14.5 -15.758 -12.633 1 98.44 137 LYS A CA 1
ATOM 1000 C C . LYS A 1 137 ? 13.953 -14.438 -12.094 1 98.44 137 LYS A C 1
ATOM 1002 O O . LYS A 1 137 ? 13.18 -14.43 -11.133 1 98.44 137 LYS A O 1
ATOM 1007 N N . SER A 1 138 ? 14.336 -13.328 -12.766 1 98.25 138 SER A N 1
ATOM 1008 C CA . SER A 1 138 ? 13.961 -12.016 -12.242 1 98.25 138 SER A CA 1
ATOM 1009 C C . SER A 1 138 ? 13.305 -11.156 -13.312 1 98.25 138 SER A C 1
ATOM 1011 O O . SER A 1 138 ? 13.461 -11.414 -14.508 1 98.25 138 SER A O 1
ATOM 1013 N N . SER A 1 139 ? 12.57 -10.242 -12.867 1 94.94 139 SER A N 1
ATOM 1014 C CA . SER A 1 139 ? 12.031 -9.133 -13.648 1 94.94 139 SER A CA 1
ATOM 1015 C C . SER A 1 139 ? 12.328 -7.793 -12.984 1 94.94 139 SER A C 1
ATOM 1017 O O . SER A 1 139 ? 12.219 -7.668 -11.758 1 94.94 139 SER A O 1
ATOM 1019 N N . THR A 1 140 ? 12.812 -6.871 -13.766 1 92.19 140 THR A N 1
ATOM 1020 C CA . THR A 1 140 ? 13.047 -5.512 -13.297 1 92.19 140 THR A CA 1
ATOM 1021 C C . THR A 1 140 ? 12.195 -4.512 -14.07 1 92.19 140 THR A C 1
ATOM 1023 O O . THR A 1 140 ? 11.672 -4.836 -15.141 1 92.19 140 THR A O 1
ATOM 1026 N N . ALA A 1 141 ? 11.953 -3.348 -13.43 1 80.31 141 ALA A N 1
ATOM 1027 C CA . ALA A 1 141 ? 11.156 -2.307 -14.07 1 80.31 141 ALA A CA 1
ATOM 1028 C C . ALA A 1 141 ? 11.953 -1.6 -15.164 1 80.31 141 ALA A C 1
ATOM 1030 O O . ALA A 1 141 ? 13.188 -1.523 -15.094 1 80.31 141 ALA A O 1
ATOM 1031 N N . MET B 1 1 ? -38.844 -38.375 -15.594 1 38.97 1 MET B N 1
ATOM 1032 C CA . MET B 1 1 ? -38.875 -36.906 -15.414 1 38.97 1 MET B CA 1
ATOM 1033 C C . MET B 1 1 ? -37.75 -36.469 -14.5 1 38.97 1 MET B C 1
ATOM 1035 O O . MET B 1 1 ? -37.75 -36.781 -13.305 1 38.97 1 MET B O 1
ATOM 1039 N N . LEU B 1 2 ? -36.406 -36.469 -14.922 1 42.59 2 LEU B N 1
ATOM 1040 C CA . LEU B 1 2 ? -35.156 -36.156 -14.25 1 42.59 2 LEU B CA 1
ATOM 1041 C C . LEU B 1 2 ? -35.156 -34.688 -13.797 1 42.59 2 LEU B C 1
ATOM 1043 O O . LEU B 1 2 ? -35.312 -33.781 -14.609 1 42.59 2 LEU B O 1
ATOM 1047 N N . PHE B 1 3 ? -35.781 -34.406 -12.602 1 47.16 3 PHE B N 1
ATOM 1048 C CA . PHE B 1 3 ? -35.719 -33.094 -11.977 1 47.16 3 PHE B CA 1
ATOM 1049 C C . PHE B 1 3 ? -34.281 -32.594 -11.891 1 47.16 3 PHE B C 1
ATOM 1051 O O . PHE B 1 3 ? -33.438 -33.219 -11.219 1 47.16 3 PHE B O 1
ATOM 1058 N N . ASN B 1 4 ? -33.781 -32 -12.938 1 44.03 4 ASN B N 1
ATOM 1059 C CA . ASN B 1 4 ? -32.531 -31.234 -12.93 1 44.03 4 ASN B CA 1
ATOM 1060 C C . ASN B 1 4 ? -32.562 -30.156 -11.852 1 44.03 4 ASN B C 1
ATOM 1062 O O . ASN B 1 4 ? -33.25 -29.156 -11.984 1 44.03 4 ASN B O 1
ATOM 1066 N N . VAL B 1 5 ? -32.438 -30.516 -10.578 1 47.81 5 VAL B N 1
ATOM 1067 C CA . VAL B 1 5 ? -32.25 -29.484 -9.562 1 47.81 5 VAL B CA 1
ATOM 1068 C C . VAL B 1 5 ? -30.969 -28.719 -9.828 1 47.81 5 VAL B C 1
ATOM 1070 O O . VAL B 1 5 ? -29.875 -29.25 -9.625 1 47.81 5 VAL B O 1
ATOM 1073 N N . ALA B 1 6 ? -31 -27.859 -10.805 1 47.59 6 ALA B N 1
ATOM 1074 C CA . ALA B 1 6 ? -29.891 -26.906 -10.898 1 47.59 6 ALA B CA 1
ATOM 1075 C C . ALA B 1 6 ? -29.625 -26.25 -9.555 1 47.59 6 ALA B C 1
ATOM 1077 O O . ALA B 1 6 ? -30.531 -25.672 -8.938 1 47.59 6 ALA B O 1
ATOM 1078 N N . ALA B 1 7 ? -28.688 -26.719 -8.789 1 49.81 7 ALA B N 1
ATOM 1079 C CA . ALA B 1 7 ? -28.203 -26 -7.613 1 49.81 7 ALA B CA 1
ATOM 1080 C C . ALA B 1 7 ? -28.062 -24.516 -7.902 1 49.81 7 ALA B C 1
ATOM 1082 O O . ALA B 1 7 ? -27.234 -24.109 -8.727 1 49.81 7 ALA B O 1
ATOM 1083 N N . ILE B 1 8 ? -29.141 -23.719 -7.82 1 46.75 8 ILE B N 1
ATOM 1084 C CA . ILE B 1 8 ? -28.969 -22.281 -7.82 1 46.75 8 ILE B CA 1
ATOM 1085 C C . ILE B 1 8 ? -27.891 -21.891 -6.809 1 46.75 8 ILE B C 1
ATOM 1087 O O . ILE B 1 8 ? -28.078 -22.078 -5.602 1 46.75 8 ILE B O 1
ATOM 1091 N N . ALA B 1 9 ? -26.625 -22.062 -7.141 1 45.41 9 ALA B N 1
ATOM 1092 C CA . ALA B 1 9 ? -25.625 -21.438 -6.289 1 45.41 9 ALA B CA 1
ATOM 1093 C C . ALA B 1 9 ? -26.078 -20.031 -5.867 1 45.41 9 ALA B C 1
ATOM 1095 O O . ALA B 1 9 ? -26.234 -19.141 -6.707 1 45.41 9 ALA B O 1
ATOM 1096 N N . SER B 1 10 ? -26.953 -19.922 -4.914 1 44.34 10 SER B N 1
ATOM 1097 C CA . SER B 1 10 ? -27.25 -18.609 -4.348 1 44.34 10 SER B CA 1
ATOM 1098 C C . SER B 1 10 ? -25.984 -17.766 -4.234 1 44.34 10 SER B C 1
ATOM 1100 O O . SER B 1 10 ? -25.031 -18.125 -3.533 1 44.34 10 SER B O 1
ATOM 1102 N N . LEU B 1 11 ? -25.562 -17.062 -5.293 1 50.66 11 LEU B N 1
ATOM 1103 C CA . LEU B 1 11 ? -24.578 -16.016 -5.09 1 50.66 11 LEU B CA 1
ATOM 1104 C C . LEU B 1 11 ? -24.844 -15.266 -3.795 1 50.66 11 LEU B C 1
ATOM 1106 O O . LEU B 1 11 ? -25.734 -14.406 -3.74 1 50.66 11 LEU B O 1
ATOM 1110 N N . LEU B 1 12 ? -24.906 -15.984 -2.639 1 47.62 12 LEU B N 1
ATOM 1111 C CA . LEU B 1 12 ? -24.922 -15.172 -1.432 1 47.62 12 LEU B CA 1
ATOM 1112 C C . LEU B 1 12 ? -24.109 -13.898 -1.625 1 47.62 12 LEU B C 1
ATOM 1114 O O . LEU B 1 12 ? -22.906 -13.969 -1.921 1 47.62 12 LEU B O 1
ATOM 1118 N N . ALA B 1 13 ? -24.781 -12.859 -2.064 1 53.62 13 ALA B N 1
ATOM 1119 C CA . ALA B 1 13 ? -24.219 -11.516 -2.215 1 53.62 13 ALA B CA 1
ATOM 1120 C C . ALA B 1 13 ? -23.438 -11.109 -0.969 1 53.62 13 ALA B C 1
ATOM 1122 O O . ALA B 1 13 ? -24.031 -10.922 0.102 1 53.62 13 ALA B O 1
ATOM 1123 N N . VAL B 1 14 ? -22.234 -11.812 -0.604 1 62.69 14 VAL B N 1
ATOM 1124 C CA . VAL B 1 14 ? -21.422 -11.328 0.506 1 62.69 14 VAL B CA 1
ATOM 1125 C C . VAL B 1 14 ? -21.281 -9.812 0.42 1 62.69 14 VAL B C 1
ATOM 1127 O O . VAL B 1 14 ? -21.031 -9.266 -0.655 1 62.69 14 VAL B O 1
ATOM 1130 N N . ALA B 1 15 ? -21.922 -9.07 1.316 1 73.12 15 ALA B N 1
ATOM 1131 C CA . ALA B 1 15 ? -21.828 -7.621 1.408 1 73.12 15 ALA B CA 1
ATOM 1132 C C . ALA B 1 15 ? -20.375 -7.16 1.231 1 73.12 15 ALA B C 1
ATOM 1134 O O . ALA B 1 15 ? -19.469 -7.691 1.874 1 73.12 15 ALA B O 1
ATOM 1135 N N . ASN B 1 16 ? -20.094 -6.531 0.219 1 90.94 16 ASN B N 1
ATOM 1136 C CA . ASN B 1 16 ? -18.797 -5.941 -0.052 1 90.94 16 ASN B CA 1
ATOM 1137 C C . ASN B 1 16 ? -18.766 -4.457 0.301 1 90.94 16 ASN B C 1
ATOM 1139 O O . ASN B 1 16 ? -19.812 -3.816 0.395 1 90.94 16 ASN B O 1
ATOM 1143 N N . ALA B 1 17 ? -17.609 -4.012 0.695 1 96.56 17 ALA B N 1
ATOM 1144 C CA . ALA B 1 17 ? -17.391 -2.605 1.025 1 96.56 17 ALA B CA 1
ATOM 1145 C C . ALA B 1 17 ? -16.094 -2.09 0.407 1 96.56 17 ALA B C 1
ATOM 1147 O O . ALA B 1 17 ? -15.234 -2.879 0.013 1 96.56 17 ALA B O 1
ATOM 1148 N N . ARG B 1 18 ? -16.047 -0.808 0.263 1 97.56 18 ARG B N 1
ATOM 1149 C CA . ARG B 1 18 ? -14.828 -0.147 -0.197 1 97.56 18 ARG B CA 1
ATOM 1150 C C . ARG B 1 18 ? -14.594 1.159 0.556 1 97.56 18 ARG B C 1
ATOM 1152 O O . ARG B 1 18 ? -15.508 1.686 1.193 1 97.56 18 ARG B O 1
ATOM 1159 N N . ILE B 1 19 ? -13.391 1.644 0.567 1 98.5 19 ILE B N 1
ATOM 1160 C CA . ILE B 1 19 ? -13.047 2.934 1.154 1 98.5 19 ILE B CA 1
ATOM 1161 C C . ILE B 1 19 ? -13.375 4.055 0.17 1 98.5 19 ILE B C 1
ATOM 1163 O O . ILE B 1 19 ? -13.023 3.975 -1.01 1 98.5 19 ILE B O 1
ATOM 1167 N N . VAL B 1 20 ? -13.984 5.125 0.68 1 98.56 20 VAL B N 1
ATOM 1168 C CA . VAL B 1 20 ? -14.484 6.105 -0.279 1 98.56 20 VAL B CA 1
ATOM 1169 C C . VAL B 1 20 ? -14.008 7.504 0.117 1 98.56 20 VAL B C 1
ATOM 1171 O O . VAL B 1 20 ? -14.234 8.469 -0.612 1 98.56 20 VAL B O 1
ATOM 1174 N N . GLY B 1 21 ? -13.383 7.633 1.304 1 98.75 21 GLY B N 1
ATOM 1175 C CA . GLY B 1 21 ? -12.984 8.977 1.711 1 98.75 21 GLY B CA 1
ATOM 1176 C C . GLY B 1 21 ? -12.281 9.008 3.057 1 98.75 21 GLY B C 1
ATOM 1177 O O . GLY B 1 21 ? -12 7.957 3.641 1 98.75 21 GLY B O 1
ATOM 1178 N N . ILE B 1 22 ? -12 10.211 3.463 1 98.94 22 ILE B N 1
ATOM 1179 C CA . ILE B 1 22 ? -11.438 10.438 4.789 1 98.94 22 ILE B CA 1
ATOM 1180 C C . ILE B 1 22 ? -12.156 11.609 5.457 1 98.94 22 ILE B C 1
ATOM 1182 O O . ILE B 1 22 ? -12.758 12.445 4.781 1 98.94 22 ILE B O 1
ATOM 1186 N N . SER B 1 23 ? -12.094 11.602 6.75 1 98.94 23 SER B N 1
ATOM 1187 C CA . SER B 1 23 ? -12.656 12.664 7.586 1 98.94 23 SER B CA 1
ATOM 1188 C C . SER B 1 23 ? -11.703 13.031 8.719 1 98.94 23 SER B C 1
ATOM 1190 O O . SER B 1 23 ? -11.141 12.156 9.375 1 98.94 23 SER B O 1
ATOM 1192 N N . VAL B 1 24 ? -11.508 14.312 8.859 1 98.94 24 VAL B N 1
ATOM 1193 C CA . VAL B 1 24 ? -10.625 14.836 9.898 1 98.94 24 VAL B CA 1
ATOM 1194 C C . VAL B 1 24 ? -11.258 16.062 10.555 1 98.94 24 VAL B C 1
ATOM 1196 O O . VAL B 1 24 ? -12.219 16.625 10.023 1 98.94 24 VAL B O 1
ATOM 1199 N N . PRO B 1 25 ? -10.695 16.484 11.734 1 98.88 25 PRO B N 1
ATOM 1200 C CA . PRO B 1 25 ? -11.219 17.719 12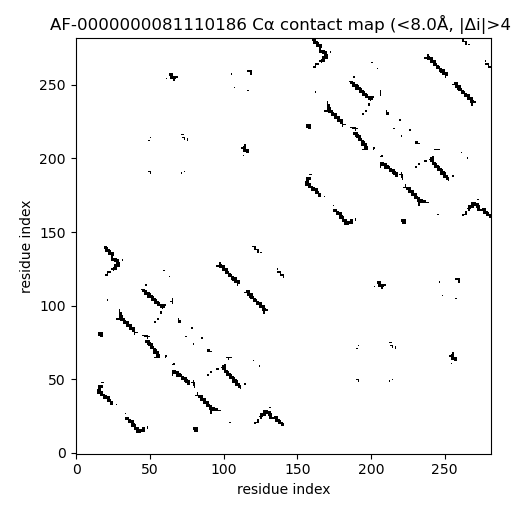.312 1 98.88 25 PRO B CA 1
ATOM 1201 C C . PRO B 1 25 ? -11.039 18.922 11.383 1 98.88 25 PRO B C 1
ATOM 1203 O O . PRO B 1 25 ? -10.016 19.031 10.695 1 98.88 25 PRO B O 1
ATOM 1206 N N . GLU B 1 26 ? -11.992 19.859 11.414 1 98.75 26 GLU B N 1
ATOM 1207 C CA . GLU B 1 26 ? -11.953 21.047 10.57 1 98.75 26 GLU B CA 1
ATOM 1208 C C . GLU B 1 26 ? -10.789 21.953 10.945 1 98.75 26 GLU B C 1
ATOM 1210 O O . GLU B 1 26 ? -10.18 22.578 10.078 1 98.75 26 GLU B O 1
ATOM 1215 N N . THR B 1 27 ? -10.547 22.125 12.141 1 98.88 27 THR B N 1
ATOM 1216 C CA . THR B 1 27 ? -9.43 22.875 12.711 1 98.88 27 THR B CA 1
ATOM 1217 C C . THR B 1 27 ? -8.539 21.953 13.539 1 98.88 27 THR B C 1
ATOM 1219 O O . THR B 1 27 ? -9.031 21.125 14.305 1 98.88 27 THR B O 1
ATOM 1222 N N . ILE B 1 28 ? -7.301 22.031 13.398 1 98.94 28 ILE B N 1
ATOM 1223 C CA . ILE B 1 28 ? -6.371 21.141 14.086 1 98.94 28 ILE B CA 1
ATOM 1224 C C . ILE B 1 28 ? -5.238 21.969 14.703 1 98.94 28 ILE B C 1
ATOM 1226 O O . ILE B 1 28 ? -4.637 22.812 14.031 1 98.94 28 ILE B O 1
ATOM 1230 N N . ALA B 1 29 ? -4.91 21.734 15.945 1 98.88 29 ALA B N 1
ATOM 1231 C CA . ALA B 1 29 ? -3.811 22.422 16.625 1 98.88 29 ALA B CA 1
ATOM 1232 C C . ALA B 1 29 ? -2.463 21.844 16.188 1 98.88 29 ALA B C 1
ATOM 1234 O O . ALA B 1 29 ? -2.301 20.625 16.078 1 98.88 29 ALA B O 1
ATOM 1235 N N . PRO B 1 30 ? -1.518 22.766 15.938 1 98.5 30 PRO B N 1
ATOM 1236 C CA . PRO B 1 30 ? -0.179 22.25 15.664 1 98.5 30 PRO B CA 1
ATOM 1237 C C . PRO B 1 30 ? 0.311 21.281 16.75 1 98.5 30 PRO B C 1
ATOM 1239 O O . PRO B 1 30 ? 0.047 21.5 17.938 1 98.5 30 PRO B O 1
ATOM 1242 N N . GLY B 1 31 ? 0.941 20.188 16.281 1 98.38 31 GLY B N 1
ATOM 1243 C CA . GLY B 1 31 ? 1.548 19.25 17.219 1 98.38 31 GLY B CA 1
ATOM 1244 C C . GLY B 1 31 ? 0.562 18.25 17.797 1 98.38 31 GLY B C 1
ATOM 1245 O O . GLY B 1 31 ? 0.956 17.312 18.484 1 98.38 31 GLY B O 1
ATOM 1246 N N . SER B 1 32 ? -0.664 18.391 17.516 1 98.38 32 SER B N 1
ATOM 1247 C CA . SER B 1 32 ? -1.666 17.484 18.094 1 98.38 32 SER B CA 1
ATOM 1248 C C . SER B 1 32 ? -1.768 16.188 17.312 1 98.38 32 SER B C 1
ATOM 1250 O O . SER B 1 32 ? -1.476 16.156 16.109 1 98.38 32 SER B O 1
ATOM 1252 N N . THR B 1 33 ? -2.088 15.125 18 1 98.81 33 THR B N 1
ATOM 1253 C CA . THR B 1 33 ? -2.531 13.867 17.391 1 98.81 33 THR B CA 1
ATOM 1254 C C . THR B 1 33 ? -4.055 13.797 17.359 1 98.81 33 THR B C 1
ATOM 1256 O O . THR B 1 33 ? -4.715 13.945 18.391 1 98.81 33 THR B O 1
ATOM 1259 N N . VAL B 1 34 ? -4.598 13.617 16.188 1 98.88 34 VAL B N 1
ATOM 1260 C CA . VAL B 1 34 ? -6.051 13.602 16.047 1 98.88 34 VAL B CA 1
ATOM 1261 C C . VAL B 1 34 ? -6.496 12.312 15.359 1 98.88 34 VAL B C 1
ATOM 1263 O O . VAL B 1 34 ? -5.68 11.602 14.773 1 98.88 34 VAL B O 1
ATOM 1266 N N . SER B 1 35 ? -7.777 12.023 15.484 1 98.69 35 SER B N 1
ATOM 1267 C CA . SER B 1 35 ? -8.367 10.914 14.734 1 98.69 35 SER B CA 1
ATOM 1268 C C . SER B 1 35 ? -8.656 11.312 13.289 1 98.69 35 SER B C 1
ATOM 1270 O O . SER B 1 35 ? -9.25 12.359 13.039 1 98.69 35 SER B O 1
ATOM 1272 N N . ALA B 1 36 ? -8.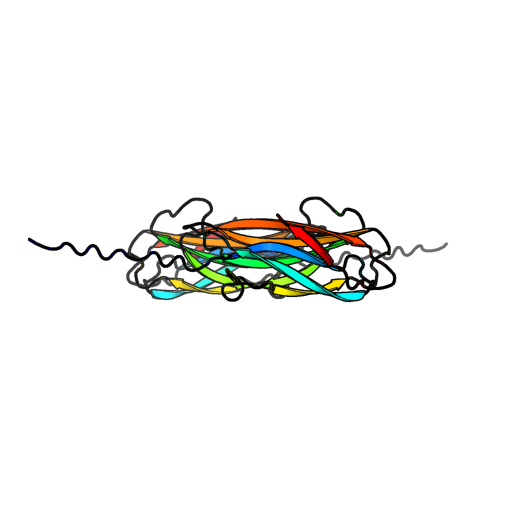188 10.555 12.422 1 98.88 36 ALA B N 1
ATOM 1273 C CA . ALA B 1 36 ? -8.641 10.547 11.031 1 98.88 36 ALA B CA 1
ATOM 1274 C C . ALA B 1 36 ? -9.523 9.336 10.75 1 98.88 36 ALA B C 1
ATOM 1276 O O . ALA B 1 36 ? -9.172 8.211 11.094 1 98.88 36 ALA B O 1
ATOM 1277 N N . THR B 1 37 ? -10.664 9.609 10.234 1 98.88 37 THR B N 1
ATOM 1278 C CA . THR B 1 37 ? -11.578 8.516 9.906 1 98.88 37 THR B CA 1
ATOM 1279 C C . THR B 1 37 ? -11.477 8.148 8.43 1 98.88 37 THR B C 1
ATOM 1281 O O . THR B 1 37 ? -11.555 9.016 7.559 1 98.88 37 THR B O 1
ATOM 1284 N N . VAL B 1 38 ? -11.211 6.875 8.133 1 98.94 38 VAL B N 1
ATOM 1285 C CA . VAL B 1 38 ? -11.312 6.305 6.793 1 98.94 38 VAL B CA 1
ATOM 1286 C C . VAL B 1 38 ? -12.727 5.789 6.551 1 98.94 38 VAL B C 1
ATOM 1288 O O . VAL B 1 38 ? -13.188 4.871 7.234 1 98.94 38 VAL B O 1
ATOM 1291 N N . LEU B 1 39 ? -13.359 6.418 5.59 1 98.88 39 LEU B N 1
ATOM 1292 C CA . LEU B 1 39 ? -14.781 6.188 5.363 1 98.88 39 LEU B CA 1
ATOM 1293 C C . LEU B 1 39 ? -14.992 5.016 4.41 1 98.88 39 LEU B C 1
ATOM 1295 O O . LEU B 1 39 ? -14.312 4.906 3.391 1 98.88 39 LEU B O 1
ATOM 1299 N N . THR B 1 40 ? -15.906 4.188 4.809 1 98.25 40 THR B N 1
ATOM 1300 C CA . THR B 1 40 ? -16.25 3.035 3.98 1 98.25 40 THR B CA 1
ATOM 1301 C C . THR B 1 40 ? -17.703 3.107 3.525 1 98.25 40 THR B C 1
ATOM 1303 O O . THR B 1 40 ? -18.484 3.883 4.07 1 98.25 40 THR B O 1
ATOM 1306 N N . GLU B 1 41 ? -18.016 2.463 2.459 1 97.19 41 GLU B N 1
ATOM 1307 C CA . GLU B 1 41 ? -19.391 2.311 1.992 1 97.19 41 GLU B CA 1
ATOM 1308 C C . GLU B 1 41 ? -19.625 0.917 1.416 1 97.19 41 GLU B C 1
ATOM 1310 O O . GLU B 1 41 ? -18.672 0.225 1.042 1 97.19 41 GLU B O 1
ATOM 1315 N N . ASN B 1 42 ? -20.875 0.555 1.366 1 96.19 42 ASN B N 1
ATOM 1316 C CA . ASN B 1 42 ? -21.234 -0.67 0.658 1 96.19 42 ASN B CA 1
ATOM 1317 C C . ASN B 1 42 ? -20.875 -0.584 -0.824 1 96.19 42 ASN B C 1
ATOM 1319 O O . ASN B 1 42 ? -21 0.479 -1.435 1 96.19 42 ASN B O 1
ATOM 1323 N N . TYR B 1 43 ? -20.438 -1.708 -1.271 1 94.56 43 TYR B N 1
ATOM 1324 C CA . TYR B 1 43 ? -20.031 -1.762 -2.67 1 94.56 43 TYR B CA 1
ATOM 1325 C C . TYR B 1 43 ? -20.422 -3.092 -3.303 1 94.56 43 TYR B C 1
ATOM 1327 O O . TYR B 1 43 ? -20.5 -4.109 -2.615 1 94.56 43 TYR B O 1
ATOM 1335 N N . ILE B 1 44 ? -20.703 -3.133 -4.547 1 90.25 44 ILE B N 1
ATOM 1336 C CA . ILE B 1 44 ? -21.234 -4.293 -5.254 1 90.25 44 ILE B CA 1
ATOM 1337 C C . ILE B 1 44 ? -20.125 -5.328 -5.449 1 90.25 44 ILE B C 1
ATOM 1339 O O . ILE B 1 44 ? -20.406 -6.531 -5.508 1 90.25 44 ILE B O 1
ATOM 1343 N N . GLN B 1 45 ? -18.938 -4.875 -5.484 1 91.25 45 GLN B N 1
ATOM 1344 C CA . GLN B 1 45 ? -17.828 -5.785 -5.734 1 91.25 45 GLN B CA 1
ATOM 1345 C C . GLN B 1 45 ? -16.875 -5.832 -4.543 1 91.25 45 GLN B C 1
ATOM 1347 O O . GLN B 1 45 ? -16.828 -4.891 -3.75 1 91.25 45 GLN B O 1
ATOM 1352 N N . SER B 1 46 ? -16.125 -6.918 -4.516 1 89.56 46 SER B N 1
ATOM 1353 C CA . SER B 1 46 ? -15.07 -6.996 -3.508 1 89.56 46 SER B CA 1
ATOM 1354 C C . SER B 1 46 ? -13.875 -6.121 -3.885 1 89.56 46 SER B C 1
ATOM 1356 O O . SER B 1 46 ? -13.492 -6.059 -5.055 1 89.56 46 SER B O 1
ATOM 1358 N N . VAL B 1 47 ? -13.445 -5.383 -2.934 1 95.56 47 VAL B N 1
ATOM 1359 C CA . VAL B 1 47 ? -12.25 -4.555 -3.088 1 95.56 47 VAL B CA 1
ATOM 1360 C C . VAL B 1 47 ? -11.203 -4.965 -2.055 1 95.56 47 VAL B C 1
ATOM 1362 O O . VAL B 1 47 ? -11.531 -5.195 -0.887 1 95.56 47 VAL B O 1
ATOM 1365 N N . TYR B 1 48 ? -9.984 -5.168 -2.506 1 97.62 48 TYR B N 1
ATOM 1366 C CA . TYR B 1 48 ? -8.867 -5.414 -1.605 1 97.62 48 TYR B CA 1
ATOM 1367 C C . TYR B 1 48 ? -8.078 -4.133 -1.354 1 97.62 48 TYR B C 1
ATOM 1369 O O . TYR B 1 48 ? -7.254 -3.734 -2.18 1 97.62 48 TYR B O 1
ATOM 1377 N N . ASP B 1 49 ? -8.336 -3.438 -0.25 1 98.69 49 ASP B N 1
ATOM 1378 C CA . ASP B 1 49 ? -7.559 -2.271 0.165 1 98.69 49 ASP B CA 1
ATOM 1379 C C . ASP B 1 49 ? -6.254 -2.691 0.839 1 98.69 49 ASP B C 1
ATOM 1381 O O . ASP B 1 49 ? -6.273 -3.373 1.867 1 98.69 49 ASP B O 1
ATOM 1385 N N . VAL B 1 50 ? -5.152 -2.223 0.297 1 98.88 50 VAL B N 1
ATOM 1386 C CA . VAL B 1 50 ? -3.867 -2.785 0.699 1 98.88 50 VAL B CA 1
ATOM 1387 C C . VAL B 1 50 ? -3.217 -1.89 1.751 1 98.88 50 VAL B C 1
ATOM 1389 O O . VAL B 1 50 ? -2.789 -2.367 2.805 1 98.88 50 VAL B O 1
ATOM 1392 N N . ALA B 1 51 ? -3.098 -0.625 1.505 1 98.94 51 ALA B N 1
ATOM 1393 C CA . ALA B 1 51 ? -2.418 0.319 2.387 1 98.94 51 ALA B CA 1
ATOM 1394 C C . ALA B 1 51 ? -2.908 1.744 2.15 1 98.94 51 ALA B C 1
ATOM 1396 O O . ALA B 1 51 ? -3.424 2.059 1.074 1 98.94 51 ALA B O 1
ATOM 1397 N N . ILE B 1 52 ? -2.754 2.578 3.107 1 98.94 52 ILE B N 1
ATOM 1398 C CA . ILE B 1 52 ? -3.127 3.984 3.006 1 98.94 52 ILE B CA 1
ATOM 1399 C C . ILE B 1 52 ? -2.045 4.852 3.645 1 98.94 52 ILE B C 1
ATOM 1401 O O . ILE B 1 52 ? -1.468 4.48 4.668 1 98.94 52 ILE B O 1
ATOM 1405 N N . VAL B 1 53 ? -1.712 5.926 3.068 1 98.94 53 VAL B N 1
ATOM 1406 C CA . VAL B 1 53 ? -0.742 6.898 3.561 1 98.94 53 VAL B CA 1
ATOM 1407 C C . VAL B 1 53 ? -1.418 8.25 3.744 1 98.94 53 VAL B C 1
ATOM 1409 O O . VAL B 1 53 ? -2.158 8.711 2.869 1 98.94 53 VAL B O 1
ATOM 1412 N N . PHE B 1 54 ? -1.21 8.898 4.859 1 98.88 54 PHE B N 1
ATOM 1413 C CA . PHE B 1 54 ? -1.672 10.258 5.105 1 98.88 54 PHE B CA 1
ATOM 1414 C C . PHE B 1 54 ? -0.53 11.258 4.941 1 98.88 54 PHE B C 1
ATOM 1416 O O . PHE B 1 54 ? 0.598 10.992 5.363 1 98.88 54 PHE B O 1
ATOM 1423 N N . GLY B 1 55 ? -0.842 12.352 4.367 1 98.69 55 GLY B N 1
ATOM 1424 C CA . GLY B 1 55 ? 0.103 13.438 4.176 1 98.69 55 GLY B CA 1
ATOM 1425 C C . GLY B 1 55 ? -0.426 14.781 4.652 1 98.69 55 GLY B C 1
ATOM 1426 O O . GLY B 1 55 ? -1.628 14.93 4.879 1 98.69 55 GLY B O 1
ATOM 1427 N N . TYR B 1 56 ? 0.511 15.688 4.84 1 98.56 56 TYR B N 1
ATOM 1428 C CA . TYR B 1 56 ? 0.251 17.062 5.27 1 98.56 56 TYR B CA 1
ATOM 1429 C C . TYR B 1 56 ? 0.966 18.062 4.371 1 98.56 56 TYR B C 1
ATOM 1431 O O . TYR B 1 56 ? 2.133 17.859 4.023 1 98.56 56 TYR B O 1
ATOM 1439 N N . ALA B 1 57 ? 0.25 19.062 4.016 1 98.25 57 ALA B N 1
ATOM 1440 C CA . ALA B 1 57 ? 0.866 20.188 3.318 1 98.25 57 ALA B CA 1
ATOM 1441 C C . ALA B 1 57 ? 0.315 21.516 3.83 1 98.25 57 ALA B C 1
ATOM 1443 O O . ALA B 1 57 ? -0.884 21.641 4.086 1 98.25 57 ALA B O 1
ATOM 1444 N N . ASN B 1 58 ? 1.2 22.453 3.996 1 97.12 58 ASN B N 1
ATOM 1445 C CA . ASN B 1 58 ? 0.729 23.812 4.254 1 97.12 58 ASN B CA 1
ATOM 1446 C C . ASN B 1 58 ? 0.059 24.422 3.025 1 97.12 58 ASN B C 1
ATOM 1448 O O . ASN B 1 58 ? 0.459 24.141 1.894 1 97.12 58 ASN B O 1
ATOM 1452 N N . GLY B 1 59 ? -0.937 25.219 3.246 1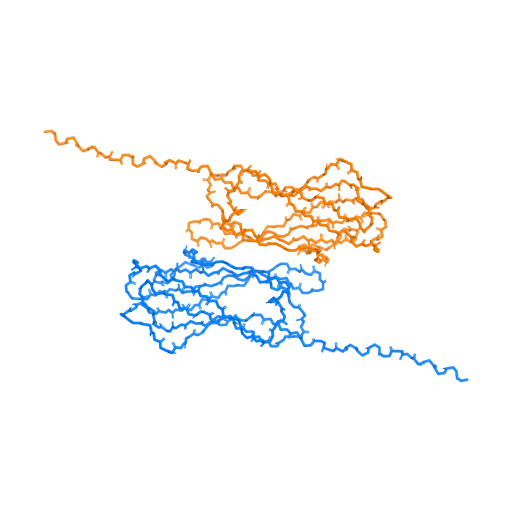 97.25 59 GLY B N 1
ATOM 14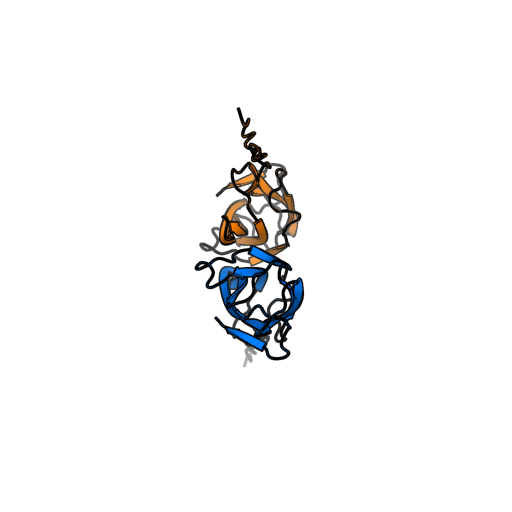53 C CA . GLY B 1 59 ? -1.635 25.859 2.141 1 97.25 59 GLY B CA 1
ATOM 1454 C C . GLY B 1 59 ? -2.344 24.875 1.234 1 97.25 59 GLY B C 1
ATOM 1455 O O . GLY B 1 59 ? -3.023 23.953 1.712 1 97.25 59 GLY B O 1
ATOM 1456 N N . ALA B 1 60 ? -2.311 25.125 -0.111 1 95.06 60 ALA B N 1
ATOM 1457 C CA . ALA B 1 60 ? -3.08 24.328 -1.068 1 95.06 60 ALA B CA 1
ATOM 1458 C C . ALA B 1 60 ? -2.34 23.047 -1.439 1 95.06 60 ALA B C 1
ATOM 1460 O O . ALA B 1 60 ? -2.906 22.156 -2.08 1 95.06 60 ALA B O 1
ATOM 1461 N N . GLY B 1 61 ? -1.152 22.875 -0.948 1 94.19 61 GLY B N 1
ATOM 1462 C CA . GLY B 1 61 ? -0.371 21.719 -1.342 1 94.19 61 GLY B CA 1
ATOM 1463 C C . GLY B 1 61 ? -0.094 21.656 -2.832 1 94.19 61 GLY B C 1
ATOM 1464 O O . GLY B 1 61 ? -0.115 22.688 -3.512 1 94.19 61 GLY B O 1
ATOM 1465 N N . TRP B 1 62 ? 0.389 20.516 -3.283 1 92.94 62 TRP B N 1
ATOM 1466 C CA . TRP B 1 62 ? 0.693 20.25 -4.688 1 92.94 62 TRP B CA 1
ATOM 1467 C C . TRP B 1 62 ? -0.219 19.156 -5.246 1 92.94 62 TRP B C 1
ATOM 1469 O O . TRP B 1 62 ? -0.539 18.188 -4.551 1 92.94 62 TRP B O 1
ATOM 1479 N N . PRO B 1 63 ? -0.608 19.281 -6.48 1 90.19 63 PRO B N 1
ATOM 1480 C CA . PRO B 1 63 ? -1.503 18.281 -7.062 1 90.19 63 PRO B CA 1
ATOM 1481 C C . PRO B 1 63 ? -0.918 16.859 -7.008 1 90.19 63 PRO B C 1
ATOM 1483 O O . PRO B 1 63 ? 0.285 16.688 -7.211 1 90.19 63 PRO B O 1
ATOM 1486 N N . GLU B 1 64 ? -1.788 15.93 -6.668 1 90.75 64 GLU B N 1
ATOM 1487 C CA . GLU B 1 64 ? -1.505 14.5 -6.719 1 90.75 64 GLU B CA 1
ATOM 1488 C C . GLU B 1 64 ? -0.297 14.148 -5.855 1 90.75 64 GLU B C 1
ATOM 1490 O O . GLU B 1 64 ? 0.525 13.312 -6.238 1 90.75 64 GLU B O 1
ATOM 1495 N N . SER B 1 65 ? -0.143 14.891 -4.836 1 95.38 65 SER B N 1
ATOM 1496 C CA . SER B 1 65 ? 0.954 14.641 -3.908 1 95.38 65 SER B CA 1
ATOM 1497 C C . SER B 1 65 ? 0.47 14.672 -2.461 1 95.38 65 SER B C 1
ATOM 1499 O O . SER B 1 65 ? -0.632 15.148 -2.18 1 95.38 65 SER B O 1
ATOM 1501 N N . LEU B 1 66 ? 1.343 14.18 -1.605 1 98.19 66 LEU B N 1
ATOM 1502 C CA . LEU B 1 66 ? 0.973 14.078 -0.198 1 98.19 66 LEU B CA 1
ATOM 1503 C C . LEU B 1 66 ? 1.605 15.203 0.612 1 98.19 66 LEU B C 1
ATOM 1505 O O . LEU B 1 66 ? 1.267 15.398 1.781 1 98.19 66 LEU B O 1
ATOM 1509 N N . GLY B 1 67 ? 2.48 16.047 0.008 1 96.56 67 GLY B N 1
ATOM 1510 C CA . GLY B 1 67 ? 3.285 16.984 0.773 1 96.56 67 GLY B CA 1
ATOM 1511 C C . GLY B 1 67 ? 4.336 16.312 1.632 1 96.56 67 GLY B C 1
ATOM 1512 O O . GLY B 1 67 ? 5.383 15.898 1.131 1 96.56 67 GLY B O 1
ATOM 1513 N N . SER B 1 68 ? 4.094 16.156 2.883 1 96.31 68 SER B N 1
ATOM 1514 C CA . SER B 1 68 ? 4.895 15.344 3.791 1 96.31 68 SER B CA 1
ATOM 1515 C C . SER B 1 68 ? 4.105 14.141 4.293 1 96.31 68 SER B C 1
ATOM 1517 O O . SER B 1 68 ? 2.908 14.25 4.57 1 96.31 68 SER B O 1
ATOM 1519 N N . VAL B 1 69 ? 4.809 13.039 4.379 1 97.88 69 VAL B N 1
ATOM 1520 C CA . VAL B 1 69 ? 4.145 11.852 4.914 1 97.88 69 VAL B CA 1
ATOM 1521 C C . VAL B 1 69 ? 4.027 11.969 6.43 1 97.88 69 VAL B C 1
ATOM 1523 O O . VAL B 1 69 ? 5.023 12.164 7.125 1 97.88 69 VAL B O 1
ATOM 1526 N N . ILE B 1 70 ? 2.857 11.82 6.902 1 97.69 70 ILE B N 1
ATOM 1527 C CA . ILE B 1 70 ? 2.736 11.922 8.352 1 97.69 70 ILE B CA 1
ATOM 1528 C C . ILE B 1 70 ? 2.361 10.562 8.938 1 97.69 70 ILE B C 1
ATOM 1530 O O . ILE B 1 70 ? 2.586 10.305 10.117 1 97.69 70 ILE B O 1
ATOM 1534 N N . SER B 1 71 ? 1.745 9.719 8.164 1 98.19 71 SER B N 1
ATOM 1535 C CA . SER B 1 71 ? 1.512 8.344 8.609 1 98.19 71 SER B CA 1
ATOM 1536 C C . SER B 1 71 ? 1.268 7.414 7.43 1 98.19 71 SER B C 1
ATOM 1538 O O . SER B 1 71 ? 0.771 7.848 6.387 1 98.19 71 SER B O 1
ATOM 1540 N N . SER B 1 72 ? 1.621 6.188 7.547 1 98.62 72 SER B N 1
ATOM 1541 C CA . SER B 1 72 ? 1.273 5.102 6.633 1 98.62 72 SER B CA 1
ATOM 1542 C C . SER B 1 72 ? 0.842 3.855 7.395 1 98.62 72 SER B C 1
ATOM 1544 O O . SER B 1 72 ? 1.336 3.592 8.492 1 98.62 72 SER B O 1
ATOM 1546 N N . SER B 1 73 ? -0.075 3.15 6.809 1 98.5 73 SER B N 1
ATOM 1547 C CA . SER B 1 73 ? -0.535 1.948 7.496 1 98.5 73 SER B CA 1
ATOM 1548 C C . SER B 1 73 ? -0.959 0.87 6.508 1 98.5 73 SER B C 1
ATOM 1550 O O . SER B 1 73 ? -1.467 1.178 5.426 1 98.5 73 SER B O 1
ATOM 1552 N N . TYR B 1 74 ? -0.719 -0.35 6.945 1 98.69 74 TYR B N 1
ATOM 1553 C CA . TYR B 1 74 ? -1.212 -1.526 6.238 1 98.69 74 TYR B CA 1
ATOM 1554 C C . TYR B 1 74 ? -2.684 -1.771 6.543 1 98.69 74 TYR B C 1
ATOM 1556 O O . TYR B 1 74 ? -3.104 -1.693 7.703 1 98.69 74 TYR B O 1
ATOM 1564 N N . LEU B 1 75 ? -3.479 -1.841 5.516 1 98.75 75 LEU B N 1
ATOM 1565 C CA . LEU B 1 75 ? -4.848 -2.312 5.688 1 98.75 75 LEU B CA 1
ATOM 1566 C C . LEU B 1 75 ? -4.926 -3.83 5.539 1 98.75 75 LEU B C 1
ATOM 1568 O O . LEU B 1 75 ? -5.172 -4.539 6.516 1 98.75 75 LEU B O 1
ATOM 1572 N N . GLY B 1 76 ? -4.523 -4.301 4.355 1 97.69 76 GLY B N 1
ATOM 1573 C CA . GLY B 1 76 ? -4.488 -5.738 4.148 1 97.69 76 GLY B CA 1
ATOM 1574 C C . GLY B 1 76 ? -5.859 -6.383 4.215 1 97.69 76 GLY B C 1
ATOM 1575 O O . GLY B 1 76 ? -6.879 -5.691 4.199 1 97.69 76 GLY B O 1
ATOM 1576 N N . PRO B 1 77 ? -5.801 -7.742 4.27 1 95.94 77 PRO B N 1
ATOM 1577 C CA . PRO B 1 77 ? -7.078 -8.453 4.211 1 95.94 77 PRO B CA 1
ATOM 1578 C C . PRO B 1 77 ? -7.98 -8.148 5.402 1 95.94 77 PRO B C 1
ATOM 1580 O O . PRO B 1 77 ? -9.211 -8.203 5.281 1 95.94 77 PRO B O 1
ATOM 1583 N N . ASP B 1 78 ? -7.414 -7.77 6.582 1 96.69 78 ASP B N 1
ATOM 1584 C CA . ASP B 1 78 ? -8.203 -7.598 7.801 1 96.69 78 ASP B CA 1
ATOM 1585 C C . ASP B 1 78 ? -9 -6.297 7.762 1 96.69 78 ASP B C 1
ATOM 1587 O O . ASP B 1 78 ? -10.008 -6.164 8.453 1 96.69 78 ASP B O 1
ATOM 1591 N N . GLU B 1 79 ? -8.531 -5.348 7.023 1 97.81 79 GLU B N 1
ATOM 1592 C CA . GLU B 1 79 ? -9.203 -4.055 6.996 1 97.81 79 GLU B CA 1
ATOM 1593 C C . GLU B 1 79 ? -9.641 -3.689 5.582 1 97.81 79 GLU B C 1
ATOM 1595 O O . GLU B 1 79 ? -9.773 -2.508 5.25 1 97.81 79 GLU B O 1
ATOM 1600 N N . SER B 1 80 ? -9.766 -4.676 4.746 1 96.62 80 SER B N 1
ATOM 1601 C CA . SER B 1 80 ? -10.398 -4.551 3.438 1 96.62 80 SER B CA 1
ATOM 1602 C C . SER B 1 80 ? -11.82 -5.102 3.453 1 96.62 80 SER B C 1
ATOM 1604 O O . SER B 1 80 ? -12.109 -6.059 4.172 1 96.62 80 SER B O 1
ATOM 1606 N N . ASN B 1 81 ? -12.68 -4.48 2.658 1 94.94 81 ASN B N 1
ATOM 1607 C CA . ASN B 1 81 ? -14.047 -4.949 2.508 1 94.94 81 ASN B CA 1
ATOM 1608 C C . ASN B 1 81 ? -14.805 -4.906 3.834 1 94.94 81 ASN B C 1
ATOM 1610 O O . ASN B 1 81 ? -15.594 -5.801 4.133 1 94.94 81 ASN B O 1
ATOM 1614 N N . VAL B 1 82 ? -14.508 -3.99 4.641 1 95.69 82 VAL B N 1
ATOM 1615 C CA . VAL B 1 82 ? -15.211 -3.842 5.914 1 95.69 82 VAL B CA 1
ATOM 1616 C C . VAL B 1 82 ? -16.25 -2.727 5.809 1 95.69 82 VAL B C 1
ATOM 1618 O O . VAL B 1 82 ? -16.016 -1.714 5.148 1 95.69 82 VAL B O 1
ATOM 1621 N N . THR B 1 83 ? -17.312 -2.832 6.504 1 94.62 83 THR B N 1
ATOM 1622 C CA . THR B 1 83 ? -18.422 -1.89 6.375 1 94.62 83 THR B CA 1
ATOM 1623 C C . THR B 1 83 ? -18.344 -0.825 7.465 1 94.62 83 THR B C 1
ATOM 1625 O O . THR B 1 83 ? -19.156 0.112 7.473 1 94.62 83 THR B O 1
ATOM 1628 N N . TYR B 1 84 ? -17.469 -0.975 8.422 1 97.31 84 TYR B N 1
ATOM 1629 C CA . TYR B 1 84 ? -17.297 0.042 9.453 1 97.31 84 TYR B CA 1
ATOM 1630 C C . TYR B 1 84 ? -16.156 0.993 9.094 1 97.31 84 TYR B C 1
ATOM 1632 O O . TYR B 1 84 ? -15.234 0.617 8.367 1 97.31 84 TYR B O 1
ATOM 1640 N N . ASN B 1 85 ? -16.281 2.141 9.539 1 98.62 85 ASN B N 1
ATOM 1641 C CA . ASN B 1 85 ? -15.195 3.096 9.328 1 98.62 85 ASN B CA 1
ATOM 1642 C C . ASN B 1 85 ? -13.938 2.705 10.102 1 98.62 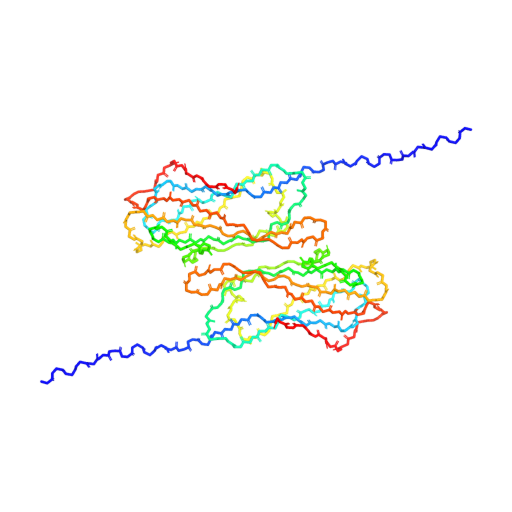85 ASN B C 1
ATOM 1644 O O . ASN B 1 85 ? -14.031 2.119 11.188 1 98.62 85 ASN B O 1
ATOM 1648 N N . ILE B 1 86 ? -12.836 3.031 9.594 1 98.88 86 ILE B N 1
ATOM 1649 C CA . ILE B 1 86 ? -11.555 2.721 10.211 1 98.88 86 ILE B CA 1
ATOM 1650 C C . ILE B 1 86 ? -10.93 3.994 10.781 1 98.88 86 ILE B C 1
ATOM 1652 O O . ILE B 1 86 ? -10.859 5.016 10.094 1 98.88 86 ILE B O 1
ATOM 1656 N N . THR B 1 87 ? -10.5 3.975 11.992 1 98.88 87 THR B N 1
ATOM 1657 C CA . THR B 1 87 ? -9.867 5.133 12.609 1 98.88 87 THR B CA 1
ATOM 1658 C C . THR B 1 87 ? -8.352 5.02 12.555 1 98.88 87 THR B C 1
ATOM 1660 O O . THR B 1 87 ? -7.793 3.951 12.82 1 98.88 87 THR B O 1
ATOM 1663 N N . ARG B 1 88 ? -7.734 6.055 12.164 1 98.81 88 ARG B N 1
ATOM 1664 C CA . ARG B 1 88 ? -6.289 6.23 12.25 1 98.81 88 ARG B CA 1
ATOM 1665 C C . ARG B 1 88 ? -5.938 7.477 13.047 1 98.81 88 ARG B C 1
ATOM 1667 O O . ARG B 1 88 ? -6.691 8.453 13.047 1 98.81 88 ARG B O 1
ATOM 1674 N N . HIS B 1 89 ? -4.754 7.441 13.672 1 98.81 89 HIS B N 1
ATOM 1675 C CA . HIS B 1 89 ? -4.266 8.617 14.391 1 98.81 89 HIS B CA 1
ATOM 1676 C C . HIS B 1 89 ? -3.121 9.281 13.633 1 98.81 89 HIS B C 1
ATOM 1678 O O . HIS B 1 89 ? -2.117 8.633 13.32 1 98.81 89 HIS B O 1
ATOM 1684 N N . ILE B 1 90 ? -3.348 10.508 13.359 1 98.81 90 ILE B N 1
ATOM 1685 C CA . ILE B 1 90 ? -2.322 11.258 12.641 1 98.81 90 ILE B CA 1
ATOM 1686 C C . ILE B 1 90 ? -1.837 12.422 13.508 1 98.81 90 ILE B C 1
ATOM 1688 O O . ILE B 1 90 ? -2.621 13.023 14.242 1 98.81 90 ILE B O 1
ATOM 1692 N N . THR B 1 91 ? -0.609 12.75 13.406 1 98.75 91 THR B N 1
ATOM 1693 C CA . THR B 1 91 ? -0.008 13.844 14.164 1 98.75 91 THR B CA 1
ATOM 1694 C C . THR B 1 91 ? 0.434 14.969 13.234 1 98.75 91 THR B C 1
ATOM 1696 O O . THR B 1 91 ? 1.216 14.742 12.305 1 98.75 91 THR B O 1
ATOM 1699 N N . ILE B 1 92 ? -0.102 16.094 13.461 1 98.69 92 ILE B N 1
ATOM 1700 C CA . ILE B 1 92 ? 0.307 17.281 12.711 1 98.69 92 ILE B CA 1
ATOM 1701 C C . ILE B 1 92 ? 1.624 17.812 13.266 1 98.69 92 ILE B C 1
ATOM 1703 O O . ILE B 1 92 ? 1.808 17.891 14.484 1 98.69 92 ILE B O 1
ATOM 1707 N N . PRO B 1 93 ? 2.537 18.203 12.383 1 97.75 93 PRO B N 1
ATOM 1708 C CA . PRO B 1 93 ? 3.801 18.734 12.891 1 97.75 93 PRO B CA 1
ATOM 1709 C C . PRO B 1 93 ? 3.6 19.906 13.859 1 97.75 93 PRO B C 1
ATOM 1711 O O . PRO B 1 93 ? 2.738 20.75 13.625 1 97.75 93 PRO B O 1
ATOM 1714 N N . ALA B 1 94 ? 4.363 19.938 14.93 1 97.94 94 ALA B N 1
ATOM 1715 C CA . ALA B 1 94 ? 4.281 21.031 15.898 1 97.94 94 ALA B CA 1
ATOM 1716 C C . ALA B 1 94 ? 4.641 22.359 15.242 1 97.94 94 ALA B C 1
ATOM 1718 O O . ALA B 1 94 ? 4.191 23.422 15.688 1 97.94 94 ALA B O 1
ATOM 1719 N N . SER B 1 95 ? 5.445 22.328 14.203 1 97.38 95 SER B N 1
ATOM 1720 C CA . SER B 1 95 ? 5.934 23.516 13.523 1 97.38 95 SER B CA 1
ATOM 1721 C C . SER B 1 95 ? 4.949 24 12.469 1 97.38 95 SER B C 1
ATOM 1723 O O . SER B 1 95 ? 5.227 24.953 11.734 1 97.38 95 SER B O 1
ATOM 1725 N N . ALA B 1 96 ? 3.85 23.25 12.312 1 98.12 96 ALA B N 1
ATOM 1726 C CA . ALA B 1 96 ? 2.893 23.641 11.273 1 98.12 96 ALA B CA 1
ATOM 1727 C C . ALA B 1 96 ? 2.443 25.094 11.461 1 98.12 96 ALA B C 1
ATOM 1729 O O . ALA B 1 96 ? 1.951 25.469 12.523 1 98.12 96 ALA B O 1
ATOM 1730 N N . PRO B 1 97 ? 2.613 25.891 10.43 1 98 97 PRO B N 1
ATOM 1731 C CA . PRO B 1 97 ? 2.129 27.266 10.555 1 98 97 PRO B CA 1
ATOM 1732 C C . PRO B 1 97 ? 0.606 27.344 10.617 1 98 97 PRO B C 1
ATOM 1734 O O . PRO B 1 97 ? -0.088 26.562 9.953 1 98 97 PRO B O 1
ATOM 1737 N N . LYS B 1 98 ? 0.133 28.312 11.352 1 98.38 98 LYS B N 1
ATOM 1738 C CA . LYS B 1 98 ? -1.307 28.547 11.383 1 98.38 98 LYS B CA 1
ATOM 1739 C C . LYS B 1 98 ? -1.812 29 10.008 1 98.38 98 LYS B C 1
ATOM 1741 O O . LYS B 1 98 ? -1.099 29.688 9.273 1 98.38 98 LYS B O 1
ATOM 1746 N N . GLY B 1 99 ? -3.064 28.656 9.797 1 98.69 99 GLY B N 1
ATOM 1747 C CA . GLY B 1 99 ? -3.668 28.984 8.516 1 98.69 99 GLY B CA 1
ATOM 1748 C C . GLY B 1 99 ? -4.152 27.766 7.75 1 98.69 99 GLY B C 1
ATOM 1749 O O . GLY B 1 99 ? -4.41 26.719 8.344 1 98.69 99 GLY B O 1
ATOM 1750 N N . ASP B 1 100 ? -4.383 27.969 6.414 1 98.69 100 ASP B N 1
ATOM 1751 C CA . ASP B 1 100 ? -4.91 26.906 5.57 1 98.69 100 ASP B CA 1
ATOM 1752 C C . ASP B 1 100 ? -3.889 25.781 5.402 1 98.69 100 ASP B C 1
ATOM 1754 O O . ASP B 1 100 ? -2.691 26.047 5.258 1 98.69 100 ASP B O 1
ATOM 1758 N N . ALA B 1 101 ? -4.352 24.609 5.426 1 98.69 101 ALA B N 1
ATOM 1759 C CA . ALA B 1 101 ? -3.537 23.422 5.176 1 98.69 101 ALA B CA 1
ATOM 1760 C C . ALA B 1 101 ? -4.355 22.328 4.484 1 98.69 101 ALA B C 1
ATOM 1762 O O . ALA B 1 101 ? -5.57 22.453 4.336 1 98.69 101 ALA B O 1
ATOM 1763 N N . LEU B 1 102 ? -3.627 21.359 4.023 1 98.5 102 LEU B N 1
ATOM 1764 C CA . LEU B 1 102 ? -4.25 20.219 3.363 1 98.5 102 LEU B CA 1
ATOM 1765 C C . LEU B 1 102 ? -3.848 18.922 4.039 1 98.5 102 LEU B C 1
ATOM 1767 O O . LEU B 1 102 ? -2.662 18.672 4.266 1 98.5 102 LEU B O 1
ATOM 1771 N N . ILE B 1 103 ? -4.836 18.125 4.496 1 98.56 103 ILE B N 1
ATOM 1772 C CA . ILE B 1 103 ? -4.621 16.734 4.844 1 98.56 103 ILE B CA 1
ATOM 1773 C C . ILE B 1 103 ? -4.996 15.836 3.662 1 98.56 103 ILE B C 1
ATOM 1775 O O . ILE B 1 103 ? -6.113 15.914 3.148 1 98.56 103 ILE B O 1
ATOM 1779 N N . SER B 1 104 ? -4.102 15.078 3.227 1 98.5 104 SER B N 1
ATOM 1780 C CA . SER B 1 104 ? -4.332 14.18 2.098 1 98.5 104 SER B CA 1
ATOM 1781 C C . SER B 1 104 ? -4.176 12.719 2.51 1 98.5 104 SER B C 1
ATOM 1783 O O . SER B 1 104 ? -3.541 12.422 3.523 1 98.5 104 SER B O 1
ATOM 1785 N N . ALA B 1 105 ? -4.75 11.883 1.79 1 98.75 105 ALA B N 1
ATOM 1786 C CA . ALA B 1 105 ? -4.531 10.438 1.9 1 98.75 105 ALA B CA 1
ATOM 1787 C C . ALA B 1 105 ? -4.445 9.789 0.522 1 98.75 105 ALA B C 1
ATOM 1789 O O . ALA B 1 105 ? -5.199 10.148 -0.386 1 98.75 105 ALA B O 1
ATOM 1790 N N . SER B 1 106 ? -3.539 8.945 0.333 1 98.81 106 SER B N 1
ATOM 1791 C CA . SER B 1 106 ? -3.404 8.102 -0.847 1 98.81 106 SER B CA 1
ATOM 1792 C C . SER B 1 106 ? -3.682 6.641 -0.513 1 98.81 106 SER B C 1
ATOM 1794 O O . SER B 1 106 ? -3.047 6.07 0.376 1 98.81 106 SER B O 1
ATOM 1796 N N . LEU B 1 107 ? -4.676 6.066 -1.217 1 98.88 107 LEU B N 1
ATOM 1797 C CA . LEU B 1 107 ? -5.141 4.707 -0.968 1 98.88 107 LEU B CA 1
ATOM 1798 C C . LEU B 1 107 ? -4.723 3.77 -2.096 1 98.88 107 LEU B C 1
ATOM 1800 O O . LEU B 1 107 ? -5.012 4.031 -3.266 1 98.88 107 LEU B O 1
ATOM 1804 N N . TYR B 1 108 ? -4.008 2.721 -1.715 1 98.94 108 TYR B N 1
ATOM 1805 C CA . TYR B 1 108 ? -3.656 1.633 -2.621 1 98.94 108 TYR B CA 1
ATOM 1806 C C . TYR B 1 108 ? -4.645 0.48 -2.498 1 98.94 108 TYR B C 1
ATOM 1808 O O . TYR B 1 108 ? -4.766 -0.133 -1.435 1 98.94 108 TYR B O 1
ATOM 1816 N N . SER B 1 109 ? -5.336 0.22 -3.639 1 98.75 109 SER B N 1
ATOM 1817 C CA . SER B 1 109 ? -6.344 -0.835 -3.639 1 98.75 109 SER B CA 1
ATOM 1818 C C . SER B 1 109 ? -6.242 -1.699 -4.891 1 98.75 109 SER B C 1
ATOM 1820 O O . SER B 1 109 ? -5.598 -1.311 -5.867 1 98.75 109 SER B O 1
ATOM 1822 N N . LEU B 1 110 ? -6.816 -2.893 -4.852 1 98.38 110 LEU B N 1
ATOM 1823 C CA . LEU B 1 110 ? -6.949 -3.83 -5.961 1 98.38 110 LEU B CA 1
ATOM 1824 C C . LEU B 1 110 ? -8.414 -4.066 -6.301 1 98.38 110 LEU B C 1
ATOM 1826 O O . LEU B 1 110 ? -9.227 -4.348 -5.414 1 98.38 110 LEU B O 1
ATOM 1830 N N . TYR B 1 111 ? -8.719 -3.932 -7.566 1 95.5 111 TYR B N 1
ATOM 1831 C CA . TYR B 1 111 ? -10.109 -4.02 -7.992 1 95.5 111 TYR B CA 1
ATOM 1832 C C . TYR B 1 111 ? -10.297 -5.113 -9.039 1 95.5 111 TYR B C 1
ATOM 1834 O O . TYR B 1 111 ? -9.367 -5.422 -9.789 1 95.5 111 TYR B O 1
ATOM 1842 N N . GLY B 1 112 ? -11.562 -5.621 -9.094 1 91.44 112 GLY B N 1
ATOM 1843 C CA . GLY B 1 112 ? -11.992 -6.508 -10.164 1 91.44 112 GLY B CA 1
ATOM 1844 C C . GLY B 1 112 ? -11.562 -7.949 -9.945 1 91.44 112 GLY B C 1
ATOM 1845 O O . GLY B 1 112 ? -10.852 -8.258 -8.984 1 91.44 112 GLY B O 1
ATOM 1846 N N . ALA B 1 113 ? -11.961 -8.75 -10.867 1 88.94 113 ALA B N 1
ATOM 1847 C CA . ALA B 1 113 ? -11.742 -10.188 -10.773 1 88.94 113 ALA B CA 1
ATOM 1848 C C . ALA B 1 113 ? -10.258 -10.523 -10.891 1 88.94 113 ALA B C 1
ATOM 1850 O O . ALA B 1 113 ? -9.797 -11.531 -10.352 1 88.94 113 ALA B O 1
ATOM 1851 N N . THR B 1 114 ? -9.5 -9.633 -11.547 1 92.44 114 THR B N 1
ATOM 1852 C CA . THR B 1 114 ? -8.078 -9.93 -11.734 1 92.44 114 THR B CA 1
ATOM 1853 C C . THR B 1 114 ? -7.215 -9.047 -10.836 1 92.44 114 THR B C 1
ATOM 1855 O O . THR B 1 114 ? -5.996 -8.992 -11.008 1 92.44 114 THR B O 1
ATOM 1858 N N . TYR B 1 115 ? -7.793 -8.328 -10 1 96.56 115 TYR B N 1
ATOM 1859 C CA . TYR B 1 115 ? -7.113 -7.527 -8.992 1 96.56 115 TYR B CA 1
ATOM 1860 C C . TYR B 1 115 ? -6.164 -6.523 -9.641 1 96.56 115 TYR B C 1
ATOM 1862 O O . TYR B 1 115 ? -4.957 -6.562 -9.406 1 96.56 115 TYR B O 1
ATOM 1870 N N . GLY B 1 116 ? -6.77 -5.59 -10.344 1 97.31 116 GLY B N 1
ATOM 1871 C CA . GLY B 1 116 ? -6.023 -4.473 -10.898 1 97.31 116 GLY B CA 1
ATOM 1872 C C . GLY B 1 116 ? -5.684 -3.414 -9.867 1 97.31 116 GLY B C 1
ATOM 1873 O O . GLY B 1 116 ? -6.551 -2.984 -9.102 1 97.31 116 GLY B O 1
ATOM 1874 N N . PRO B 1 117 ? -4.371 -3.09 -9.773 1 98.5 117 PRO B N 1
ATOM 1875 C CA . PRO B 1 117 ? -3.955 -2.111 -8.758 1 98.5 117 PRO B CA 1
ATOM 1876 C C . PRO B 1 117 ? -4.402 -0.691 -9.094 1 98.5 117 PRO B C 1
ATOM 1878 O O . PRO B 1 117 ? -4.379 -0.291 -10.266 1 98.5 117 PRO B O 1
ATOM 1881 N N . THR B 1 118 ? -4.832 0.062 -8.102 1 98.06 118 THR B N 1
ATOM 1882 C CA . THR B 1 118 ? -5.316 1.43 -8.258 1 98.06 118 THR B CA 1
ATOM 1883 C C . THR B 1 118 ? -4.867 2.301 -7.086 1 98.06 118 THR B C 1
ATOM 1885 O O . THR B 1 118 ? -4.855 1.852 -5.938 1 98.06 118 THR B O 1
ATOM 1888 N N . ILE B 1 119 ? -4.562 3.551 -7.422 1 98.44 119 ILE B N 1
ATOM 1889 C CA . ILE B 1 119 ? -4.352 4.578 -6.406 1 98.44 119 ILE B CA 1
ATOM 1890 C C . ILE B 1 119 ? -5.535 5.543 -6.395 1 98.44 119 ILE B C 1
ATOM 1892 O O . ILE B 1 119 ? -5.965 6.02 -7.445 1 98.44 119 ILE B O 1
ATOM 1896 N N . THR B 1 120 ? -6.109 5.773 -5.312 1 98.12 120 THR B N 1
ATOM 1897 C CA . THR B 1 120 ? -7.121 6.809 -5.113 1 98.12 120 THR B CA 1
ATOM 1898 C C . THR B 1 120 ? -6.629 7.859 -4.121 1 98.12 120 THR B C 1
ATOM 1900 O O . THR B 1 120 ? -6.145 7.52 -3.039 1 98.12 120 THR B O 1
ATOM 1903 N N . ASN B 1 121 ? -6.734 9.094 -4.473 1 98.25 121 ASN B N 1
ATOM 1904 C CA . ASN B 1 121 ? -6.305 10.188 -3.609 1 98.25 121 ASN B CA 1
ATOM 1905 C C . ASN B 1 121 ? -7.492 10.953 -3.037 1 98.25 121 ASN B C 1
ATOM 1907 O O . ASN B 1 121 ? -8.469 11.211 -3.742 1 98.25 121 ASN B O 1
ATOM 1911 N N . PHE B 1 122 ? -7.391 11.273 -1.76 1 98.19 122 PHE B N 1
ATOM 1912 C CA . PHE B 1 122 ? -8.328 12.133 -1.047 1 98.19 122 PHE B CA 1
ATOM 1913 C C . PHE B 1 122 ? -7.621 13.344 -0.453 1 98.19 122 PHE B C 1
ATOM 1915 O O . PHE B 1 122 ? -6.445 13.266 -0.094 1 98.19 122 PHE B O 1
ATOM 1922 N N . ASN B 1 123 ? -8.344 14.414 -0.299 1 97.94 123 ASN B N 1
ATOM 1923 C CA . ASN B 1 123 ? -7.789 15.539 0.448 1 97.94 123 ASN B CA 1
ATOM 1924 C C . ASN B 1 123 ? -8.883 16.359 1.111 1 97.94 123 ASN B C 1
ATOM 1926 O O . ASN B 1 123 ? -10 16.453 0.602 1 97.94 123 ASN B O 1
ATOM 1930 N N . VAL B 1 124 ? -8.594 16.859 2.256 1 98.44 124 VAL B N 1
ATOM 1931 C CA . VAL B 1 124 ? -9.469 17.734 3.037 1 98.44 124 VAL B CA 1
ATOM 1932 C C . VAL B 1 124 ? -8.727 19.031 3.373 1 98.44 124 VAL B C 1
ATOM 1934 O O . VAL B 1 124 ? -7.66 19 3.992 1 98.44 124 VAL B O 1
ATOM 1937 N N . SER B 1 125 ? -9.297 20.156 2.932 1 98.44 125 SER B N 1
ATOM 1938 C CA . SER B 1 125 ? -8.781 21.438 3.381 1 98.44 125 SER B CA 1
ATOM 1939 C C . SER B 1 125 ? -9.141 21.703 4.84 1 98.44 125 SER B C 1
ATOM 1941 O O . SER B 1 125 ? -10.312 21.672 5.211 1 98.44 125 SER B O 1
ATOM 1943 N N . VAL B 1 126 ? -8.133 21.984 5.645 1 98.81 126 VAL B N 1
ATOM 1944 C CA . VAL B 1 126 ? -8.367 22.219 7.066 1 98.81 126 VAL B CA 1
ATOM 1945 C C . VAL B 1 126 ? -7.754 23.562 7.469 1 98.81 126 VAL B C 1
ATOM 1947 O O . VAL B 1 126 ? -7.086 24.219 6.664 1 98.81 126 VAL B O 1
ATOM 1950 N N . THR B 1 127 ? -8.062 23.984 8.641 1 98.81 127 THR B N 1
ATOM 1951 C CA . THR B 1 127 ? -7.418 25.125 9.258 1 98.81 127 THR B CA 1
ATOM 1952 C C . THR B 1 127 ? -6.492 24.688 10.383 1 98.81 127 THR B C 1
ATOM 1954 O O . THR B 1 127 ? -6.898 23.938 11.266 1 98.81 127 THR B O 1
ATOM 1957 N N . ILE B 1 128 ? -5.207 25.016 10.312 1 98.88 128 ILE B N 1
ATOM 1958 C CA . ILE B 1 128 ? -4.336 24.906 11.477 1 98.88 128 ILE B CA 1
ATOM 1959 C C . ILE B 1 128 ? -4.539 26.094 12.398 1 98.88 128 ILE B C 1
ATOM 1961 O O . ILE B 1 128 ? -4.363 27.25 11.984 1 98.88 128 ILE B O 1
ATOM 1965 N N . GLY B 1 129 ? -4.941 25.797 13.648 1 98.69 129 GLY B N 1
ATOM 1966 C CA . GLY B 1 129 ? -5.309 26.875 14.555 1 98.69 129 GLY B CA 1
ATOM 1967 C C . GLY B 1 129 ? -4.957 26.578 16 1 98.69 129 GLY B C 1
ATOM 1968 O O . GLY B 1 129 ? -4.227 25.625 16.281 1 98.69 129 GLY B O 1
ATOM 1969 N N . GLU B 1 130 ? -5.438 27.375 16.906 1 97.62 130 GLU B N 1
ATOM 1970 C CA . GLU B 1 130 ? -5.055 27.359 18.312 1 97.62 130 GLU B CA 1
ATOM 1971 C C . GLU B 1 130 ? -5.598 26.125 19.031 1 97.62 130 GLU B C 1
ATOM 1973 O O . GLU B 1 130 ? -5.078 25.719 20.062 1 97.62 130 GLU B O 1
ATOM 1978 N N . TYR B 1 131 ? -6.68 25.484 18.469 1 97.69 131 TYR B N 1
ATOM 1979 C CA . TYR B 1 131 ? -7.285 24.297 19.094 1 97.69 131 TYR B CA 1
ATOM 1980 C C . TYR B 1 131 ? -7.727 23.297 18.031 1 97.69 131 TYR B C 1
ATOM 1982 O O . TYR B 1 131 ? -7.809 23.625 16.844 1 97.69 131 TYR B O 1
ATOM 1990 N N . THR B 1 132 ? -8.023 22.109 18.453 1 98.62 132 THR B N 1
ATOM 1991 C CA . THR B 1 132 ? -8.609 21.094 17.594 1 98.62 132 THR B CA 1
ATOM 1992 C C . THR B 1 132 ? -10.133 21.062 17.75 1 98.62 132 THR B C 1
ATOM 1994 O O . THR B 1 132 ? -10.648 20.938 18.859 1 98.62 132 THR B O 1
ATOM 1997 N N . SER B 1 133 ? -10.805 21.188 16.688 1 98.56 133 SER B N 1
ATOM 1998 C CA . SER B 1 133 ? -12.258 21.297 16.734 1 98.56 133 SER B CA 1
ATOM 1999 C C . SER B 1 133 ? -12.906 19.938 16.938 1 98.56 133 SER B C 1
ATOM 2001 O O . SER B 1 133 ? -12.344 18.906 16.547 1 98.56 133 SER B O 1
ATOM 2003 N N . PRO B 1 134 ? -14.109 19.844 17.562 1 97.81 134 PRO B N 1
ATOM 2004 C CA . PRO B 1 134 ? -14.867 18.578 17.625 1 97.81 134 PRO B CA 1
ATOM 2005 C C . PRO B 1 134 ? -15.625 18.281 16.344 1 97.81 134 PRO B C 1
ATOM 2007 O O . PRO B 1 134 ? -16.141 17.172 16.172 1 97.81 134 PRO B O 1
ATOM 2010 N N . THR B 1 135 ? -15.766 19.281 15.383 1 98.19 135 THR B N 1
ATOM 2011 C CA . THR B 1 135 ? -16.453 19.078 14.117 1 98.19 135 THR B CA 1
ATOM 2012 C C . THR B 1 135 ? -15.484 18.562 13.055 1 98.19 135 THR B C 1
ATOM 2014 O O . THR B 1 135 ? -14.336 19 12.992 1 98.19 135 THR B O 1
ATOM 2017 N N . PHE B 1 136 ? -15.984 17.703 12.234 1 98.62 136 PHE B N 1
ATOM 2018 C CA . PHE B 1 136 ? -15.18 17.047 11.219 1 98.62 136 PHE B CA 1
ATOM 2019 C C . PHE B 1 136 ? -15.57 17.516 9.82 1 98.62 136 PHE B C 1
ATOM 2021 O O . PHE B 1 136 ? -16.672 18.031 9.625 1 98.62 136 PHE B O 1
ATOM 2028 N N . LYS B 1 137 ? -14.633 17.469 9 1 98.44 137 LYS B N 1
ATOM 2029 C CA . LYS B 1 137 ? -14.812 17.656 7.562 1 98.44 137 LYS B CA 1
ATOM 2030 C C . LYS B 1 137 ? -14.305 16.453 6.773 1 98.44 137 LYS B C 1
ATOM 2032 O O . LYS B 1 137 ? -13.312 15.836 7.152 1 98.44 137 LYS B O 1
ATOM 2037 N N . SER B 1 138 ? -14.984 16.172 5.633 1 98.25 138 SER B N 1
ATOM 2038 C CA . SER B 1 138 ? -14.648 14.961 4.891 1 98.25 138 SER B CA 1
ATOM 2039 C C . SER B 1 138 ? -14.406 15.266 3.416 1 98.25 138 SER B C 1
ATOM 2041 O O . SER B 1 138 ? -14.844 16.297 2.91 1 98.25 138 SER B O 1
ATOM 2043 N N . SER B 1 139 ? -13.688 14.43 2.826 1 95.06 139 SER B N 1
ATOM 2044 C CA . SER B 1 139 ? -13.516 14.328 1.38 1 95.06 139 SER B CA 1
ATOM 2045 C C . SER B 1 139 ? -13.781 12.914 0.885 1 95.06 139 SER B C 1
ATOM 2047 O O . SER B 1 139 ? -13.352 11.938 1.506 1 95.06 139 SER B O 1
ATOM 2049 N N . THR B 1 140 ? -14.594 12.828 -0.15 1 92.5 140 THR B N 1
ATOM 2050 C CA . THR B 1 140 ? -14.875 11.547 -0.779 1 92.5 140 THR B CA 1
ATOM 2051 C C . THR B 1 140 ? -14.43 11.547 -2.238 1 92.5 140 THR B C 1
ATOM 2053 O O . THR B 1 140 ? -14.195 12.609 -2.818 1 92.5 140 THR B O 1
ATOM 2056 N N . ALA B 1 141 ? -14.188 10.32 -2.76 1 81.75 141 ALA B N 1
ATOM 2057 C CA . ALA B 1 141 ? -13.789 10.18 -4.156 1 81.75 141 ALA B CA 1
ATOM 2058 C C . ALA B 1 141 ? -14.984 10.344 -5.09 1 81.75 141 ALA B C 1
ATOM 2060 O O . ALA B 1 141 ? -16.125 10.047 -4.711 1 81.75 141 ALA B O 1
#

Radius of gyration: 22.57 Å; Cα contacts (8 Å, |Δi|>4): 793; chains: 2; bounding box: 77×77×39 Å

Solvent-accessible surface area (backbone atoms only — not comparable to full-atom values): 14828 Å² total; per-residue (Å²): 134,84,78,76,75,70,77,72,72,69,74,69,75,70,81,21,4,38,79,46,32,40,32,32,45,39,25,37,24,54,47,39,71,43,66,32,37,38,34,40,37,80,35,94,50,68,33,48,33,42,32,40,34,34,14,40,22,71,39,88,52,55,86,82,39,26,34,38,83,58,41,71,45,70,38,34,78,88,60,23,43,40,71,62,64,46,78,42,78,42,53,43,55,63,80,51,66,71,39,56,21,27,43,24,35,44,34,38,32,27,39,64,88,37,34,30,74,46,79,48,70,37,56,34,82,29,33,30,39,95,49,62,44,93,52,68,41,68,24,66,112,134,84,80,75,75,71,77,72,73,70,73,69,77,71,81,20,4,38,78,45,33,40,33,33,46,39,26,36,24,53,50,38,74,43,66,33,37,39,34,40,37,80,33,96,52,68,31,50,34,41,34,41,34,33,14,41,24,71,40,88,52,55,87,82,38,27,33,38,82,56,43,71,46,70,38,33,81,87,59,23,41,40,72,61,65,44,78,41,79,41,54,42,54,61,81,50,67,71,39,56,21,27,44,24,34,44,35,38,32,26,40,64,89,37,34,30,74,44,81,48,72,38,57,34,81,30,33,30,40,97,50,61,46,96,53,68,42,67,24,68,114

Sequence (282 aa):
MLFNVAAIASLLAVANARIVGISVPETIAPGSTVSATVLTENYIQSVYDVAIVFGYANGAGWPESLGSVISSSYLGPDESNVTYNITRHITIPASAPKGDALISASLYSLYGATYGPTITNFNVSVTIGEYTSPTFKSSTAMLFNVAAIASLLAVANARIVGISVPETIAPGSTVSATVLTENYIQSVYDVAIVFGYANGAGWPESLGSVISSSYLGPDESNVTYNITRHITIPASAPKGDALISASLYSLYGATYGPTITNFNVSVTIGEYTSPTFKSSTA